Protein AF-A0AAN9APD1-F1 (afdb_monomer_lite)

Secondary structure (DSSP, 8-state):
-----------------PPPB--EETTSS--EEEPPPEE-TTT--EEEEEEE--EEE-TBTTP--EEEPTTS-EEE-SEEETTEEEEEEPSSPPPEEEEEE--GGGTTTS-TT-GGGSPEEEEE-HHHHHHHHHHHHHHHHHHHHHHHHHHHHHHHHHHHHHHHHHHHHHHHHHHHHHHHHHHHHHHHHHHHHH--SSHHHHHHH--S-EEEEEEETTEEEEEEEE-SGGGS-EEESEE-SSSSS-----HHHHHH-EE-TTSSEE----

Foldseek 3Di:
DDDDDDDPPPPPPPPPPPPWFAWAFPVLAWAWDKDFWDQDPPPRATKIKIKITQTPGLTPVGWFKWKQAPVRDIDGFPDDDNRIGIHIAHPPGDFFKIWIATDPVNVVNDDPPRNNNDIHIDTDDRVVVVVSRVVVVVVVVVVVVVVVVVVVVVVVVVVVVVVVVVVVVVVVVVVVVVVVVVVVVVVVVVCVVQAAQFLQS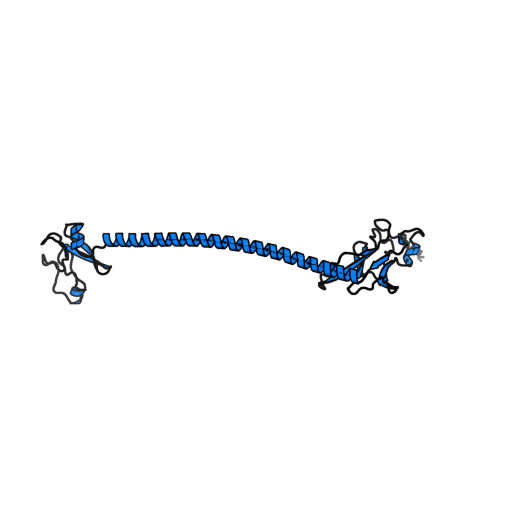VCVVDLDWAWDWHADPNRTDIFTWANDPPNTRDTDQWDDDDDPDDPPDDPVCQQCKDDDRVHGIGRHDD

pLDDT: mean 87.36, std 14.38, range [31.86, 98.38]

Radius of gyration: 56.9 Å; chains: 1; bounding box: 100×72×155 Å

Organism: NCBI:txid31220

Structure (mmCIF, N/CA/C/O backbone):
data_AF-A0AAN9APD1-F1
#
_entry.id   AF-A0AAN9APD1-F1
#
loop_
_atom_site.group_PDB
_atom_site.id
_atom_site.type_symbol
_atom_site.label_atom_id
_atom_site.label_alt_id
_atom_site.label_comp_id
_atom_site.label_asym_id
_atom_site.label_entity_id
_atom_site.label_seq_id
_atom_site.pdbx_PDB_ins_code
_atom_site.Cartn_x
_atom_site.Cartn_y
_atom_site.Cartn_z
_atom_site.occupancy
_atom_site.B_iso_or_equiv
_atom_site.auth_seq_id
_atom_site.auth_comp_id
_atom_site.auth_asym_id
_atom_site.auth_atom_id
_atom_site.pdbx_PDB_model_num
ATOM 1 N N . MET A 1 1 ? -16.193 57.861 -79.925 1.00 38.47 1 MET A N 1
ATOM 2 C CA . MET A 1 1 ? -16.111 56.413 -79.636 1.00 38.47 1 MET A CA 1
ATOM 3 C C . MET A 1 1 ? -14.883 56.173 -78.777 1.00 38.47 1 MET A C 1
ATOM 5 O O . MET A 1 1 ? -13.799 56.590 -79.161 1.00 38.47 1 MET A O 1
ATOM 9 N N . ALA A 1 2 ? -15.080 55.634 -77.576 1.00 36.41 2 ALA A N 1
ATOM 10 C CA . ALA A 1 2 ? -14.039 55.441 -76.574 1.00 36.41 2 ALA A CA 1
ATOM 11 C C . ALA A 1 2 ? -13.043 54.359 -77.023 1.00 36.41 2 ALA A C 1
ATOM 13 O O . ALA A 1 2 ? -13.439 53.226 -77.272 1.00 36.41 2 ALA A O 1
ATOM 14 N N . SER A 1 3 ? -11.759 54.707 -77.112 1.00 31.86 3 SER A N 1
ATOM 15 C CA . SER A 1 3 ? -10.674 53.742 -77.309 1.00 31.86 3 SER A CA 1
ATOM 16 C C . SER A 1 3 ? -10.013 53.492 -75.959 1.00 31.86 3 SER A C 1
ATOM 18 O O . SER A 1 3 ? -9.207 54.298 -75.491 1.00 31.86 3 SER A O 1
ATOM 20 N N . ALA A 1 4 ? -10.393 52.393 -75.310 1.00 33.81 4 ALA A N 1
ATOM 21 C CA . ALA A 1 4 ? -9.804 51.946 -74.057 1.00 33.81 4 ALA A CA 1
ATOM 22 C C . ALA A 1 4 ? -8.324 51.583 -74.265 1.00 33.81 4 ALA A C 1
ATOM 24 O O . ALA A 1 4 ? -7.987 50.756 -75.111 1.00 33.81 4 ALA A O 1
ATOM 25 N N . ARG A 1 5 ? -7.429 52.204 -73.490 1.00 34.28 5 ARG A N 1
ATOM 26 C CA . ARG A 1 5 ? -6.022 51.798 -73.401 1.00 34.28 5 ARG A CA 1
ATOM 27 C 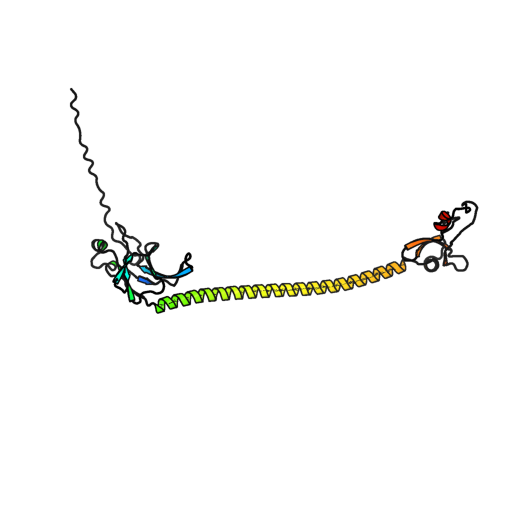C . ARG A 1 5 ? -5.911 50.684 -72.363 1.00 34.28 5 ARG A C 1
ATOM 29 O O . ARG A 1 5 ? -5.994 50.951 -71.169 1.00 34.28 5 ARG A O 1
ATOM 36 N N . PHE A 1 6 ? -5.710 49.449 -72.811 1.00 33.09 6 PHE A N 1
ATOM 37 C CA . PHE A 1 6 ? -5.335 48.343 -71.932 1.00 33.09 6 PHE A CA 1
ATOM 38 C C . PHE A 1 6 ? -3.842 48.445 -71.601 1.00 33.09 6 PHE A C 1
ATOM 40 O O . PHE A 1 6 ? -2.988 48.327 -72.478 1.00 33.09 6 PHE A O 1
ATOM 47 N N . ARG A 1 7 ? -3.524 48.681 -70.326 1.00 34.19 7 ARG A N 1
ATOM 48 C CA . ARG A 1 7 ? -2.177 48.499 -69.775 1.00 34.19 7 ARG A CA 1
ATOM 49 C C . ARG A 1 7 ? -2.101 47.057 -69.278 1.00 34.19 7 ARG A C 1
ATOM 51 O O . ARG A 1 7 ? -2.715 46.728 -68.269 1.00 34.19 7 ARG A O 1
ATOM 58 N N . MET A 1 8 ? -1.377 46.198 -69.990 1.00 33.81 8 MET A N 1
ATOM 59 C CA . MET A 1 8 ? -0.964 44.901 -69.453 1.00 33.81 8 MET A CA 1
ATOM 60 C C . MET A 1 8 ? 0.029 45.186 -68.323 1.00 33.81 8 MET A C 1
ATOM 62 O O . MET A 1 8 ? 1.173 45.564 -68.568 1.00 33.81 8 MET A O 1
ATOM 66 N N . ILE A 1 9 ? -0.431 45.095 -67.078 1.00 39.41 9 ILE A N 1
ATOM 67 C CA . ILE A 1 9 ? 0.458 45.037 -65.922 1.00 39.41 9 ILE A CA 1
ATOM 68 C C . ILE A 1 9 ? 1.030 43.624 -65.947 1.00 39.41 9 ILE A C 1
ATOM 70 O O . ILE A 1 9 ? 0.357 42.668 -65.569 1.00 39.41 9 ILE A O 1
ATOM 74 N N . GLY A 1 10 ? 2.247 43.483 -66.470 1.00 41.22 10 GLY A N 1
ATOM 75 C CA . GLY A 1 10 ? 3.026 42.272 -66.271 1.00 41.22 10 GLY A CA 1
ATOM 76 C C . GLY A 1 10 ? 3.288 42.134 -64.779 1.00 41.22 10 GLY A C 1
ATOM 77 O O . GLY A 1 10 ? 4.118 42.854 -64.228 1.00 41.22 10 GLY A O 1
ATOM 78 N N . VAL A 1 11 ? 2.552 41.247 -64.114 1.00 43.56 11 VAL A N 1
ATOM 79 C CA . VAL A 1 11 ? 2.940 40.763 -62.793 1.00 43.56 11 VAL A CA 1
ATOM 80 C C . VAL A 1 11 ? 4.188 39.925 -63.030 1.00 43.56 11 VAL A C 1
ATOM 82 O O . VAL A 1 11 ? 4.110 38.774 -63.453 1.00 43.56 11 VAL A O 1
ATOM 85 N N . VAL A 1 12 ? 5.356 40.530 -62.830 1.00 44.53 12 VAL A N 1
ATOM 86 C CA . VAL A 1 12 ? 6.587 39.771 -62.638 1.00 44.53 12 VAL A CA 1
ATOM 87 C C . VAL A 1 12 ? 6.372 39.008 -61.338 1.00 44.53 12 VAL A C 1
ATOM 89 O O . VAL A 1 12 ? 6.453 39.589 -60.257 1.00 44.53 12 VAL A O 1
ATOM 92 N N . LEU A 1 13 ? 6.020 37.724 -61.437 1.00 38.41 13 LEU A N 1
ATOM 93 C CA . LEU A 1 13 ? 6.136 36.811 -60.309 1.00 38.41 13 LEU A CA 1
ATOM 94 C C . LEU A 1 13 ? 7.631 36.747 -59.977 1.00 38.41 13 LEU A C 1
ATOM 96 O O . LEU A 1 13 ? 8.393 36.007 -60.596 1.00 38.41 13 LEU A O 1
ATOM 100 N N . PHE A 1 14 ? 8.065 37.571 -59.027 1.00 38.84 14 PHE A N 1
ATOM 101 C CA . PHE A 1 14 ? 9.304 37.334 -58.310 1.00 38.84 14 PHE A CA 1
ATOM 102 C C . PHE A 1 14 ? 9.054 36.073 -57.484 1.00 38.84 14 PHE A C 1
ATOM 104 O O . PHE A 1 14 ? 8.520 36.129 -56.378 1.00 38.84 14 PHE A O 1
ATOM 111 N N . VAL A 1 15 ? 9.374 34.911 -58.049 1.00 45.25 15 VAL A N 1
ATOM 112 C CA . VAL A 1 15 ? 9.630 33.740 -57.220 1.00 45.25 15 VAL A CA 1
ATOM 113 C C . VAL A 1 15 ? 10.865 34.132 -56.419 1.00 45.25 15 VAL A C 1
ATOM 115 O O . VAL A 1 15 ? 11.963 34.192 -56.972 1.00 45.25 15 VAL A O 1
ATOM 118 N N . MET A 1 16 ? 10.687 34.521 -55.154 1.00 43.28 16 MET A N 1
ATOM 119 C CA . MET A 1 16 ? 11.814 34.594 -54.234 1.00 43.28 16 MET A CA 1
ATOM 120 C C . MET A 1 16 ? 12.401 33.186 -54.212 1.00 43.28 16 MET A C 1
ATOM 122 O O . MET A 1 16 ? 11.794 32.275 -53.655 1.00 43.28 16 MET A O 1
ATOM 126 N N . ALA A 1 17 ? 13.529 32.987 -54.892 1.00 51.94 17 ALA A N 1
ATOM 127 C CA . ALA A 1 17 ? 14.335 31.802 -54.687 1.00 51.94 17 ALA A CA 1
ATOM 128 C C . ALA A 1 17 ? 14.700 31.818 -53.202 1.00 51.94 17 ALA A C 1
ATOM 130 O O . ALA A 1 17 ? 15.430 32.704 -52.754 1.00 51.94 17 ALA A O 1
ATOM 131 N N . LEU A 1 18 ? 14.105 30.916 -52.420 1.00 57.28 18 LEU A N 1
ATOM 132 C CA . LEU A 1 18 ? 14.563 30.670 -51.062 1.00 57.28 18 LEU A CA 1
ATOM 133 C C . LEU A 1 18 ? 16.042 30.318 -51.201 1.00 57.28 18 LEU A C 1
ATOM 135 O O . LEU A 1 18 ? 16.382 29.390 -51.930 1.00 57.28 18 LEU A O 1
ATOM 139 N N . SER A 1 19 ? 16.915 31.142 -50.620 1.00 64.94 19 SER A N 1
ATOM 140 C CA . SER A 1 19 ? 18.352 30.905 -50.691 1.00 64.94 19 SER A CA 1
ATOM 141 C C . SER A 1 19 ? 18.617 29.526 -50.108 1.00 64.94 19 SER A C 1
ATOM 143 O O . SER A 1 19 ? 18.257 29.280 -48.955 1.00 64.94 19 SER A O 1
ATOM 145 N N . ASP A 1 20 ? 19.224 28.645 -50.896 1.00 72.31 20 ASP A N 1
ATOM 146 C CA . ASP A 1 20 ? 19.637 27.333 -50.417 1.00 72.31 20 ASP A CA 1
ATOM 147 C C . ASP A 1 20 ? 20.570 27.522 -49.211 1.00 72.31 20 ASP A C 1
ATOM 149 O O . ASP A 1 20 ? 21.487 28.354 -49.240 1.00 72.31 20 ASP A O 1
ATOM 153 N N . ARG A 1 21 ? 20.302 26.790 -48.125 1.00 80.56 21 ARG A N 1
ATOM 154 C CA . ARG A 1 21 ? 21.091 26.843 -46.884 1.00 80.56 21 ARG A CA 1
ATOM 155 C C . ARG A 1 21 ? 21.605 25.447 -46.546 1.00 80.56 21 ARG A C 1
ATOM 157 O O . ARG A 1 21 ? 20.792 24.521 -46.550 1.00 80.56 21 ARG A O 1
ATOM 164 N N . PRO A 1 22 ? 22.910 25.277 -46.267 1.00 81.31 22 PRO A N 1
ATOM 165 C CA . PRO A 1 22 ? 23.457 23.983 -45.888 1.00 81.31 22 PRO A CA 1
ATOM 166 C C . PRO A 1 22 ? 22.985 23.574 -44.485 1.00 81.31 22 PRO A C 1
ATOM 168 O O . PRO A 1 22 ? 22.811 24.448 -43.634 1.00 81.31 22 PRO A O 1
ATOM 171 N N . PRO A 1 23 ? 22.817 22.267 -44.226 1.00 85.88 23 PRO A N 1
ATOM 172 C CA . PRO A 1 23 ? 22.546 21.772 -42.886 1.00 85.88 23 PRO A CA 1
ATOM 173 C C . PRO A 1 23 ? 23.766 21.966 -41.974 1.00 85.88 23 PRO A C 1
ATOM 175 O O . PRO A 1 23 ? 24.912 21.937 -42.434 1.00 85.88 23 PRO A O 1
ATOM 178 N N . ALA A 1 24 ? 23.520 22.128 -40.678 1.00 86.12 24 ALA A N 1
ATOM 179 C CA . ALA A 1 24 ? 24.544 22.295 -39.656 1.00 86.12 24 ALA A CA 1
ATOM 180 C C . ALA A 1 24 ? 24.230 21.443 -38.422 1.00 86.12 24 ALA A C 1
ATOM 182 O O . ALA A 1 24 ? 23.100 21.433 -37.926 1.00 86.12 24 ALA A O 1
ATOM 183 N N . THR A 1 25 ? 25.249 20.756 -37.907 1.00 86.56 25 THR A N 1
ATOM 184 C CA . THR A 1 25 ? 25.193 20.031 -36.634 1.00 86.56 25 THR A CA 1
ATOM 185 C C . THR A 1 25 ? 25.729 20.886 -35.489 1.00 86.56 25 THR A C 1
ATOM 187 O O . THR A 1 25 ? 26.451 21.859 -35.714 1.00 86.56 25 THR A O 1
ATOM 190 N N . GLN A 1 26 ? 25.362 20.542 -34.254 1.00 86.12 26 GLN A N 1
ATOM 191 C CA . GLN A 1 26 ? 25.711 21.301 -33.051 1.00 86.12 26 GLN A CA 1
ATOM 192 C C . GLN A 1 26 ? 27.229 21.453 -32.847 1.00 86.12 26 GLN A C 1
ATOM 194 O O . GLN A 1 26 ? 27.691 22.511 -32.424 1.00 86.12 26 GLN A O 1
ATOM 199 N N . ASP A 1 27 ? 27.998 20.412 -33.160 1.00 82.56 27 ASP A N 1
ATOM 200 C CA . ASP A 1 27 ? 29.455 20.342 -33.013 1.00 82.56 27 ASP A CA 1
ATOM 201 C C . ASP A 1 27 ? 30.208 20.464 -34.353 1.00 82.56 27 ASP A C 1
ATOM 203 O O . ASP A 1 27 ? 31.438 20.403 -34.393 1.00 82.56 27 ASP A O 1
ATOM 207 N N . GLY A 1 28 ? 29.482 20.655 -35.461 1.00 77.56 28 GLY A N 1
ATOM 208 C CA . GLY A 1 28 ? 30.041 20.714 -36.811 1.00 77.56 28 GLY A CA 1
ATOM 209 C C . GLY A 1 28 ? 30.543 19.369 -37.350 1.00 77.56 28 GLY A C 1
ATOM 210 O O . GLY A 1 28 ? 31.162 19.342 -38.419 1.00 77.56 28 GLY A O 1
ATOM 211 N N . ALA A 1 29 ? 30.285 18.266 -36.643 1.00 78.25 29 ALA A N 1
ATOM 212 C CA . ALA A 1 29 ? 30.658 16.916 -37.030 1.00 78.25 29 ALA A CA 1
ATOM 213 C C . ALA A 1 29 ? 29.429 16.005 -37.161 1.00 78.25 29 ALA A C 1
ATOM 215 O O . ALA A 1 29 ? 28.313 16.336 -36.759 1.00 78.25 29 ALA A O 1
ATOM 216 N N . PHE A 1 30 ? 29.627 14.861 -37.811 1.00 80.62 30 PHE A N 1
ATOM 217 C CA . PHE A 1 30 ? 28.589 13.863 -38.026 1.00 80.62 30 PHE A CA 1
ATOM 218 C C . PHE A 1 30 ? 28.959 12.600 -37.258 1.00 80.62 30 PHE A C 1
ATOM 220 O O . PHE A 1 30 ? 30.024 12.022 -37.485 1.00 80.62 30 PHE A O 1
ATOM 227 N N . HIS A 1 31 ? 28.090 12.184 -36.340 1.00 85.81 31 HIS A N 1
ATOM 228 C CA . HIS A 1 31 ? 28.352 11.082 -35.422 1.00 85.81 31 HIS A CA 1
ATOM 229 C C . HIS A 1 31 ? 27.197 10.088 -35.423 1.00 85.81 31 HIS A C 1
ATOM 231 O O . HIS A 1 31 ? 26.036 10.483 -35.497 1.00 85.81 31 HIS A O 1
ATOM 237 N N . VAL A 1 32 ? 27.536 8.800 -35.326 1.00 90.38 32 VAL A N 1
ATOM 238 C CA . VAL A 1 32 ? 26.581 7.735 -35.012 1.00 90.38 32 VAL A CA 1
ATOM 239 C C . VAL A 1 32 ? 26.868 7.272 -33.597 1.00 90.38 32 VAL A C 1
ATOM 241 O O . VAL A 1 32 ? 27.995 6.868 -33.308 1.00 90.38 32 VAL A O 1
ATOM 244 N N . ILE A 1 33 ? 25.856 7.317 -32.741 1.00 90.94 33 ILE A N 1
ATOM 245 C CA . ILE A 1 33 ? 25.923 6.801 -31.374 1.00 90.94 33 ILE A CA 1
ATOM 246 C C . ILE A 1 33 ? 24.821 5.765 -31.167 1.00 90.94 33 ILE A C 1
ATOM 248 O O . ILE A 1 33 ? 23.753 5.853 -31.773 1.00 90.94 33 ILE A O 1
ATOM 252 N N . LEU A 1 34 ? 25.106 4.768 -30.338 1.00 90.38 34 LEU A N 1
ATOM 253 C CA . LEU A 1 34 ? 24.142 3.767 -29.896 1.00 90.38 34 LEU A CA 1
ATOM 254 C C . LEU A 1 34 ? 23.595 4.205 -28.538 1.00 90.38 34 LEU A C 1
ATOM 256 O O . LEU A 1 34 ? 24.380 4.575 -27.666 1.00 90.38 34 LEU A O 1
ATOM 260 N N . SER A 1 35 ? 22.275 4.200 -28.388 1.00 88.88 35 SER A N 1
ATOM 261 C CA . SER A 1 35 ? 21.608 4.444 -27.111 1.00 88.88 35 SER A CA 1
ATOM 262 C C . SER A 1 35 ? 21.751 3.247 -26.174 1.00 88.88 35 SER A C 1
ATOM 264 O O . SER A 1 35 ? 22.078 2.142 -26.607 1.00 88.88 35 SER A O 1
ATOM 266 N N . ASP A 1 36 ? 21.387 3.443 -24.911 1.00 88.75 36 ASP A N 1
ATOM 267 C CA . ASP A 1 36 ? 21.057 2.327 -24.028 1.00 88.75 36 ASP A CA 1
ATOM 268 C C . ASP A 1 36 ? 19.778 1.615 -24.503 1.00 88.75 36 ASP A C 1
ATOM 270 O O . ASP A 1 36 ? 19.040 2.113 -25.365 1.00 88.75 36 ASP A O 1
ATOM 274 N N . ALA A 1 37 ? 19.522 0.424 -23.960 1.00 90.44 37 ALA A N 1
ATOM 275 C CA . ALA A 1 37 ? 18.289 -0.309 -24.218 1.00 90.44 37 ALA A CA 1
ATOM 276 C C . ALA A 1 37 ? 17.092 0.468 -23.666 1.00 90.44 37 ALA A C 1
ATOM 278 O O . ALA A 1 37 ? 17.058 0.824 -22.491 1.00 90.44 37 ALA A O 1
ATOM 279 N N . ILE A 1 38 ? 16.105 0.711 -24.522 1.00 90.69 38 ILE A N 1
ATOM 280 C CA . ILE A 1 38 ? 14.880 1.430 -24.181 1.00 90.69 38 ILE A CA 1
ATOM 281 C C . ILE A 1 38 ? 13.710 0.475 -24.379 1.00 90.69 38 ILE A C 1
ATOM 283 O O . ILE A 1 38 ? 13.639 -0.238 -25.384 1.00 90.69 38 ILE A O 1
ATOM 287 N N . LYS A 1 39 ? 12.797 0.455 -23.412 1.00 89.81 39 LYS A N 1
ATOM 288 C CA . LYS A 1 39 ? 11.565 -0.320 -23.487 1.00 89.81 39 LYS A CA 1
ATOM 289 C C . LYS A 1 39 ? 10.500 0.506 -24.191 1.00 89.81 39 LYS A C 1
ATOM 291 O O . LYS A 1 39 ? 10.267 1.654 -23.828 1.00 89.81 39 LYS A O 1
ATOM 296 N N . ASP A 1 40 ? 9.897 -0.062 -25.221 1.00 85.56 40 ASP A N 1
ATOM 297 C CA . ASP A 1 40 ? 8.812 0.585 -25.943 1.00 85.56 40 ASP A CA 1
ATOM 298 C C . ASP A 1 40 ? 7.515 0.504 -25.122 1.00 85.56 40 ASP A C 1
ATOM 300 O O . ASP A 1 40 ? 7.073 -0.583 -24.752 1.00 85.56 40 ASP A O 1
ATOM 304 N N . ASP A 1 41 ? 6.895 1.653 -24.844 1.00 84.75 41 ASP A N 1
ATOM 305 C CA . ASP A 1 41 ? 5.711 1.755 -23.975 1.00 84.75 41 ASP A CA 1
ATOM 306 C C . ASP A 1 41 ? 4.466 1.039 -24.534 1.00 84.75 41 ASP A C 1
ATOM 308 O O . ASP A 1 41 ? 3.513 0.781 -23.798 1.00 84.75 41 ASP A O 1
ATOM 312 N N . VAL A 1 42 ? 4.429 0.753 -25.842 1.00 86.81 42 VAL A N 1
ATOM 313 C CA . VAL A 1 42 ? 3.265 0.155 -26.514 1.00 86.81 42 VAL A CA 1
ATOM 314 C C . VAL A 1 42 ? 3.415 -1.357 -26.635 1.00 86.81 42 VAL A C 1
ATOM 316 O O . VAL A 1 42 ? 2.453 -2.098 -26.438 1.00 86.81 42 VAL A O 1
ATOM 319 N N . THR A 1 43 ? 4.603 -1.813 -27.014 1.00 85.75 43 THR A N 1
ATOM 320 C CA . THR A 1 43 ? 4.902 -3.226 -27.276 1.00 85.75 43 THR A CA 1
ATOM 321 C C . THR A 1 43 ? 5.515 -3.939 -26.074 1.00 85.75 43 THR A C 1
ATOM 323 O O . THR A 1 43 ? 5.528 -5.165 -26.057 1.00 85.75 43 THR A O 1
ATOM 326 N N . GLU A 1 44 ? 5.990 -3.190 -25.073 1.00 86.44 44 GLU A N 1
ATOM 327 C CA . GLU A 1 44 ? 6.783 -3.664 -23.928 1.00 86.44 44 GLU A CA 1
ATOM 328 C C . GLU A 1 44 ? 8.101 -4.360 -24.315 1.00 86.44 44 GLU A C 1
ATOM 330 O O . GLU A 1 44 ? 8.764 -4.974 -23.471 1.00 86.44 44 GLU A O 1
ATOM 335 N N . ASP A 1 45 ? 8.511 -4.234 -25.578 1.00 87.50 45 ASP A N 1
ATOM 336 C CA . ASP A 1 45 ? 9.730 -4.830 -26.101 1.00 87.50 45 ASP A CA 1
ATOM 337 C C . ASP A 1 45 ? 10.926 -3.884 -25.936 1.00 87.50 45 ASP A C 1
ATOM 339 O O . ASP A 1 45 ? 10.838 -2.666 -26.105 1.00 87.50 45 ASP A O 1
ATOM 343 N N . TRP A 1 46 ? 12.086 -4.466 -25.638 1.00 89.50 46 TRP A N 1
ATOM 344 C CA . TRP A 1 46 ? 13.348 -3.734 -25.575 1.00 89.50 46 TRP A CA 1
ATOM 345 C C . TRP A 1 46 ? 13.907 -3.487 -26.976 1.00 89.50 46 TRP A C 1
ATOM 347 O O . TRP A 1 46 ? 13.995 -4.399 -27.803 1.00 89.50 46 TRP A O 1
ATOM 357 N N . THR A 1 47 ? 14.335 -2.254 -27.227 1.00 91.38 47 THR A N 1
ATOM 358 C CA . THR A 1 47 ? 14.943 -1.827 -28.489 1.00 91.38 47 THR A CA 1
ATOM 359 C C . THR A 1 47 ? 16.205 -1.012 -28.231 1.00 91.38 47 THR A C 1
ATOM 361 O O . THR A 1 47 ? 16.326 -0.334 -27.212 1.00 91.38 47 THR A O 1
ATOM 364 N N . LEU A 1 48 ? 17.171 -1.087 -29.150 1.00 92.06 48 LEU A N 1
ATOM 365 C CA . LEU A 1 48 ? 18.279 -0.133 -29.198 1.00 92.06 48 LEU A CA 1
ATOM 366 C C . LEU A 1 48 ? 18.020 0.883 -30.292 1.00 92.06 48 LEU A C 1
ATOM 368 O O . LEU A 1 48 ? 17.376 0.582 -31.300 1.00 92.06 48 LEU A O 1
ATOM 372 N N . GLN A 1 49 ? 18.572 2.073 -30.121 1.00 92.81 49 GLN A N 1
ATOM 373 C CA . GLN A 1 49 ? 18.415 3.154 -31.071 1.00 92.81 49 GLN A CA 1
ATOM 374 C C . GLN A 1 49 ? 19.785 3.636 -31.525 1.00 92.81 49 GLN A C 1
ATOM 376 O O . GLN A 1 49 ? 20.680 3.910 -30.728 1.00 92.81 49 GLN A O 1
ATOM 381 N N . LEU A 1 50 ? 19.966 3.713 -32.840 1.00 93.81 50 LEU A N 1
ATOM 382 C CA . LEU A 1 50 ? 21.095 4.424 -33.417 1.00 93.81 50 LEU A CA 1
ATOM 383 C C . LEU A 1 50 ? 20.674 5.860 -33.672 1.00 93.81 50 LEU A C 1
ATOM 385 O O . LEU A 1 50 ? 19.719 6.104 -34.407 1.00 93.81 50 LEU A O 1
ATOM 389 N N . HIS A 1 51 ? 21.422 6.796 -33.111 1.00 92.94 51 HIS A N 1
ATOM 390 C CA . HIS A 1 51 ? 21.217 8.220 -33.304 1.00 92.94 51 HIS A CA 1
ATOM 391 C C . HIS A 1 51 ? 22.268 8.743 -34.266 1.00 92.94 51 HIS A C 1
ATOM 393 O O . HIS A 1 51 ? 23.456 8.436 -34.137 1.00 92.94 51 HIS A O 1
ATOM 399 N N . CYS A 1 52 ? 21.821 9.525 -35.238 1.00 90.50 52 CYS A N 1
ATOM 400 C CA . CYS A 1 52 ? 22.679 10.124 -36.235 1.00 90.50 52 CYS A CA 1
ATOM 401 C C . CYS A 1 52 ? 22.638 11.647 -36.141 1.00 90.50 52 CYS A C 1
ATOM 403 O O . CYS A 1 52 ? 21.638 12.284 -36.486 1.00 90.50 52 CYS A O 1
ATOM 405 N N . GLY A 1 53 ? 23.771 12.204 -35.712 1.00 83.12 53 GLY A N 1
ATOM 406 C CA . GLY A 1 53 ? 24.005 13.634 -35.579 1.00 83.12 53 GLY A CA 1
ATOM 407 C C . GLY A 1 53 ? 23.105 14.329 -34.556 1.00 83.12 53 GLY A C 1
ATOM 408 O O . GLY A 1 53 ? 22.270 13.726 -33.883 1.00 83.12 53 GLY A O 1
ATOM 409 N N . GLN A 1 54 ? 23.289 15.640 -34.471 1.00 89.19 54 GLN A N 1
ATOM 410 C CA . GLN A 1 54 ? 22.390 16.553 -33.778 1.00 89.19 54 GLN A CA 1
ATOM 411 C C . GLN A 1 54 ? 22.344 17.842 -34.589 1.00 89.19 54 GLN A C 1
ATOM 413 O O . GLN A 1 54 ? 23.245 18.680 -34.507 1.00 89.19 54 GLN A O 1
ATOM 418 N N . PHE A 1 55 ? 21.345 17.957 -35.456 1.00 88.88 55 PHE A N 1
ATOM 419 C CA . PHE A 1 55 ? 21.199 19.073 -36.375 1.00 88.88 55 PHE A CA 1
ATOM 420 C C . PHE A 1 55 ? 20.533 20.256 -35.677 1.00 88.88 55 PHE A C 1
ATOM 422 O O . PHE A 1 55 ? 19.430 20.154 -35.156 1.00 88.88 55 PHE A O 1
ATOM 429 N N . VAL A 1 56 ? 21.212 21.400 -35.697 1.00 89.50 56 VAL A N 1
ATOM 430 C CA . VAL A 1 56 ? 20.656 22.679 -35.227 1.00 89.50 56 VAL A CA 1
ATOM 431 C C . VAL A 1 56 ? 19.994 23.457 -36.366 1.00 89.50 56 VAL A C 1
ATOM 433 O O . VAL A 1 56 ? 19.147 24.312 -36.122 1.00 89.50 56 VAL A O 1
ATOM 436 N N . ASP A 1 57 ? 20.365 23.150 -37.612 1.00 86.81 57 ASP A N 1
ATOM 437 C CA . ASP A 1 57 ? 19.715 23.641 -38.826 1.00 86.81 57 ASP A CA 1
ATOM 438 C C . ASP A 1 57 ? 19.688 22.504 -39.859 1.00 86.81 57 ASP A C 1
ATOM 440 O O . ASP A 1 57 ? 20.733 21.973 -40.238 1.00 86.81 57 ASP A O 1
ATOM 444 N N . LEU A 1 58 ? 18.496 22.117 -40.319 1.00 86.75 58 LEU A N 1
ATOM 445 C CA . LEU A 1 58 ? 18.319 21.099 -41.365 1.00 86.75 58 LEU A CA 1
ATOM 446 C C . LEU A 1 58 ? 18.544 21.663 -42.776 1.00 86.75 58 LEU A C 1
ATOM 448 O O . LEU A 1 58 ? 18.464 20.928 -43.759 1.00 86.75 58 LEU A O 1
ATOM 452 N N . GLY A 1 59 ? 18.829 22.958 -42.897 1.00 85.06 59 GLY A N 1
ATOM 453 C CA . GLY A 1 59 ? 19.014 23.625 -44.173 1.00 85.06 59 GLY A CA 1
ATOM 454 C C . GLY A 1 59 ? 17.700 23.883 -44.912 1.00 85.06 59 GLY A C 1
ATOM 455 O O . GLY A 1 59 ? 16.593 23.727 -44.388 1.00 85.06 59 GLY A O 1
ATOM 456 N N . HIS A 1 60 ? 17.819 24.347 -46.156 1.00 83.56 60 HIS A N 1
ATOM 457 C CA . HIS A 1 60 ? 16.671 24.553 -47.036 1.00 83.56 60 HIS A CA 1
ATOM 458 C C . HIS A 1 60 ? 16.990 24.102 -48.471 1.00 83.56 60 HIS A C 1
ATOM 460 O O . HIS A 1 60 ? 17.951 24.631 -49.035 1.00 83.56 60 HIS A O 1
ATOM 466 N N . PRO A 1 61 ? 16.199 23.183 -49.070 1.00 81.12 61 PRO A N 1
ATOM 467 C CA . PRO A 1 61 ? 15.109 22.415 -48.443 1.00 81.12 61 PRO A CA 1
ATOM 468 C C . PRO A 1 61 ? 15.622 21.512 -47.300 1.00 81.12 61 PRO A C 1
ATOM 470 O O . PRO A 1 61 ? 16.804 21.165 -47.315 1.00 81.12 61 PRO A O 1
ATOM 473 N N . PRO A 1 62 ? 14.773 21.165 -46.312 1.00 84.81 62 PRO A N 1
ATOM 474 C CA . PRO A 1 62 ? 15.193 20.350 -45.174 1.00 84.81 62 PRO A CA 1
ATOM 475 C C . PRO A 1 62 ? 15.697 18.985 -45.644 1.00 84.81 62 PRO A C 1
ATOM 477 O O . PRO A 1 62 ? 15.179 18.416 -46.609 1.00 84.81 62 PRO A O 1
ATOM 480 N N . ILE A 1 63 ? 16.736 18.497 -44.975 1.00 86.56 63 ILE A N 1
ATOM 481 C CA . ILE A 1 63 ? 17.364 17.215 -45.281 1.00 86.56 63 ILE A CA 1
ATOM 482 C C . ILE A 1 63 ? 16.727 16.070 -44.494 1.00 86.56 63 ILE A C 1
ATOM 484 O O . ILE A 1 63 ? 16.288 16.259 -43.365 1.00 86.56 63 ILE A O 1
ATOM 488 N N . ASP A 1 64 ? 16.774 14.877 -45.080 1.00 86.81 64 ASP A N 1
ATOM 489 C CA . ASP A 1 64 ? 16.547 13.609 -44.384 1.00 86.81 64 ASP A CA 1
ATOM 490 C C . ASP A 1 64 ? 17.881 12.873 -44.192 1.00 86.81 64 ASP A C 1
ATOM 492 O O . ASP A 1 64 ? 18.898 13.253 -44.776 1.00 86.81 64 ASP A O 1
ATOM 496 N N . VAL A 1 65 ? 17.881 11.788 -43.415 1.00 89.31 65 VAL A N 1
ATOM 497 C CA . VAL A 1 65 ? 19.037 10.898 -43.229 1.00 89.31 65 VAL A CA 1
ATOM 498 C C . VAL A 1 65 ? 18.663 9.460 -43.575 1.00 89.31 65 VAL A C 1
ATOM 500 O O . VAL A 1 65 ? 17.656 8.932 -43.094 1.00 89.31 65 VAL A O 1
ATOM 503 N N . PHE A 1 66 ? 19.524 8.804 -44.360 1.00 90.69 66 PHE A N 1
ATOM 504 C CA . PHE A 1 66 ? 19.387 7.394 -44.719 1.00 90.69 66 PHE A CA 1
ATOM 505 C C . PHE A 1 66 ? 20.421 6.531 -44.008 1.00 90.69 66 PHE A C 1
ATOM 507 O O . PHE A 1 66 ? 21.602 6.867 -43.930 1.00 90.69 66 PHE A O 1
ATOM 514 N N . TRP A 1 67 ? 19.992 5.358 -43.572 1.00 93.06 67 TRP A N 1
ATOM 515 C CA . TRP A 1 67 ? 20.824 4.372 -42.908 1.00 93.06 67 TRP A CA 1
ATOM 516 C C . TRP A 1 67 ? 21.189 3.246 -43.857 1.00 93.06 67 TRP A C 1
ATOM 518 O O . TRP A 1 67 ? 20.326 2.619 -44.467 1.00 93.06 67 TRP A O 1
ATOM 528 N N . LYS A 1 68 ? 22.474 2.937 -43.952 1.00 92.94 68 LYS A N 1
ATOM 529 C CA . LYS A 1 68 ? 22.983 1.770 -44.658 1.00 92.94 68 LYS A CA 1
ATOM 530 C C . LYS A 1 68 ? 23.264 0.660 -43.652 1.00 92.94 68 LYS A C 1
ATOM 532 O O . LYS A 1 68 ? 24.090 0.831 -42.757 1.00 92.94 68 LYS A O 1
ATOM 537 N N . THR A 1 69 ? 22.577 -0.468 -43.814 1.00 93.31 69 THR A N 1
ATOM 538 C CA . THR A 1 69 ? 22.768 -1.672 -42.993 1.00 93.31 69 THR A CA 1
ATOM 539 C C . THR A 1 69 ? 24.057 -2.414 -43.374 1.00 93.31 69 THR A C 1
ATOM 541 O O . THR A 1 69 ? 24.581 -2.197 -44.474 1.00 93.31 69 THR A O 1
ATOM 544 N N . PRO A 1 70 ? 24.533 -3.364 -42.544 1.00 94.12 70 PRO A N 1
ATOM 545 C CA . PRO A 1 70 ? 25.679 -4.217 -42.870 1.00 94.12 70 PRO A CA 1
ATOM 546 C C . PRO A 1 70 ? 25.513 -5.001 -44.177 1.00 94.12 70 PRO A C 1
ATOM 548 O O . PRO A 1 70 ? 26.472 -5.178 -44.924 1.00 94.12 70 PRO A O 1
ATOM 551 N N . SER A 1 71 ? 24.283 -5.404 -44.518 1.00 93.12 71 SER A N 1
ATOM 552 C CA . SER A 1 71 ? 23.968 -6.032 -45.809 1.00 93.12 71 SER A CA 1
ATOM 553 C C . SER A 1 71 ? 24.026 -5.072 -47.010 1.00 93.12 71 SER A C 1
ATOM 555 O O . SER A 1 71 ? 23.760 -5.484 -48.137 1.00 93.12 71 SER A O 1
ATOM 557 N N . GLY A 1 72 ? 24.287 -3.782 -46.786 1.00 90.75 72 GLY A N 1
ATOM 558 C CA . GLY A 1 72 ? 24.298 -2.733 -47.803 1.00 90.75 72 GLY A CA 1
ATOM 559 C C . GLY A 1 72 ? 22.920 -2.186 -48.181 1.00 90.75 72 GLY A C 1
ATOM 560 O O . GLY A 1 72 ? 22.829 -1.413 -49.135 1.00 90.75 72 GLY A O 1
ATOM 561 N N . ARG A 1 73 ? 21.853 -2.557 -47.459 1.00 92.06 73 ARG A N 1
ATOM 562 C CA . ARG A 1 73 ? 20.490 -2.075 -47.725 1.00 92.06 73 ARG A CA 1
ATOM 563 C C . ARG A 1 73 ? 20.321 -0.671 -47.151 1.00 92.06 73 ARG A C 1
ATOM 565 O O . ARG A 1 73 ? 20.739 -0.418 -46.026 1.00 92.06 73 ARG A O 1
ATOM 572 N N . LEU A 1 74 ? 19.684 0.218 -47.909 1.00 91.88 74 LEU A N 1
ATOM 573 C CA . LEU A 1 74 ? 19.291 1.537 -47.416 1.00 91.88 74 LEU A CA 1
ATOM 574 C C . LEU A 1 74 ? 17.940 1.452 -46.693 1.00 91.88 74 LEU A C 1
ATOM 576 O O . LEU A 1 74 ? 17.036 0.737 -47.140 1.00 91.88 74 LEU A O 1
ATOM 580 N N . ARG A 1 75 ? 17.825 2.154 -45.569 1.00 93.19 75 ARG A N 1
ATOM 581 C CA . ARG A 1 75 ? 16.618 2.307 -44.757 1.00 93.19 75 ARG A CA 1
ATOM 582 C C . ARG A 1 75 ? 16.432 3.772 -44.387 1.00 93.19 75 ARG A C 1
ATOM 584 O O . ARG A 1 75 ? 17.410 4.461 -44.108 1.00 93.19 75 ARG A O 1
ATOM 591 N N . ASP A 1 76 ? 15.185 4.206 -44.341 1.00 92.94 76 ASP A N 1
ATOM 592 C CA . ASP A 1 76 ? 14.833 5.512 -43.795 1.00 92.94 76 ASP A CA 1
ATOM 593 C C . ASP A 1 76 ? 14.987 5.504 -42.272 1.00 92.94 76 ASP A C 1
ATOM 595 O O . ASP A 1 76 ? 14.969 4.443 -41.631 1.00 92.94 76 ASP A O 1
ATOM 599 N N . SER A 1 77 ? 15.155 6.692 -41.699 1.00 92.69 77 SER A N 1
ATOM 600 C CA . SER A 1 77 ? 15.107 6.857 -40.248 1.00 92.69 77 SER A CA 1
ATOM 601 C C . SER A 1 77 ? 13.720 6.458 -39.732 1.00 92.69 77 SER A C 1
ATOM 603 O O . SER A 1 77 ? 12.711 6.682 -40.396 1.00 92.69 77 SER A O 1
ATOM 605 N N . SER A 1 78 ? 13.674 5.806 -38.571 1.00 91.94 78 SER A N 1
ATOM 606 C CA . SER A 1 78 ? 12.418 5.377 -37.939 1.00 91.94 78 SER A CA 1
ATOM 607 C C . SER A 1 78 ? 11.594 6.583 -37.497 1.00 91.94 78 SER A C 1
ATOM 609 O O . SER A 1 78 ? 10.381 6.598 -37.679 1.00 91.94 78 SER A O 1
ATOM 611 N N . TYR A 1 79 ? 12.273 7.599 -36.970 1.00 91.75 79 TYR A N 1
ATOM 612 C CA . TYR A 1 79 ? 11.728 8.916 -36.673 1.00 91.75 79 TYR A CA 1
ATOM 613 C C . TYR A 1 79 ? 12.873 9.935 -36.563 1.00 91.75 79 TYR A C 1
ATOM 615 O O . TYR A 1 79 ? 14.056 9.583 -36.620 1.00 91.75 79 TYR A O 1
ATOM 623 N N . GLU A 1 80 ? 12.507 11.203 -36.426 1.00 91.56 80 GLU A N 1
ATOM 624 C CA . GLU A 1 80 ? 13.402 12.310 -36.099 1.00 91.56 80 GLU A CA 1
ATOM 625 C C . GLU A 1 80 ? 12.972 12.878 -34.744 1.00 91.56 80 GLU A C 1
ATOM 627 O O . GLU A 1 80 ? 11.778 13.071 -34.510 1.00 91.56 80 GLU A O 1
ATOM 632 N N . ASP A 1 81 ? 13.934 13.094 -33.851 1.00 90.06 81 ASP A N 1
ATOM 633 C CA . ASP A 1 81 ? 13.720 13.672 -32.529 1.00 90.06 81 ASP A CA 1
ATOM 634 C C . ASP A 1 81 ? 14.666 14.857 -32.325 1.00 90.06 81 ASP A C 1
ATOM 636 O O . ASP A 1 81 ? 15.882 14.692 -32.233 1.00 90.06 81 ASP A O 1
ATOM 640 N N . ASN A 1 82 ? 14.097 16.063 -32.298 1.00 90.25 82 ASN A N 1
ATOM 641 C CA . ASN A 1 82 ? 14.795 17.321 -32.030 1.00 90.25 82 ASN A CA 1
ATOM 642 C C . ASN A 1 82 ? 16.092 17.515 -32.850 1.00 90.25 82 ASN A C 1
ATOM 644 O O . ASN A 1 82 ? 17.141 17.876 -32.311 1.00 90.25 82 ASN A O 1
ATOM 648 N N . GLY A 1 83 ? 16.028 17.254 -34.159 1.00 87.25 83 GLY A N 1
ATOM 649 C CA . GLY A 1 83 ? 17.174 17.357 -35.061 1.00 87.25 83 GLY A CA 1
ATOM 650 C C . GLY A 1 83 ? 18.128 16.160 -35.023 1.00 87.25 83 GLY A C 1
ATOM 651 O O . GLY A 1 83 ? 19.160 16.196 -35.688 1.00 87.25 83 GLY A O 1
ATOM 652 N N . THR A 1 84 ? 17.820 15.091 -34.292 1.00 91.50 84 THR A N 1
ATOM 653 C CA . THR A 1 84 ? 18.557 13.824 -34.326 1.00 91.50 84 THR A CA 1
ATOM 654 C C . THR A 1 84 ? 17.738 12.772 -35.059 1.00 91.50 84 THR A C 1
ATOM 656 O O . THR A 1 84 ? 16.591 12.490 -34.722 1.00 91.50 84 THR A O 1
ATOM 659 N N . PHE A 1 85 ? 18.338 12.149 -36.069 1.00 92.56 85 PHE A N 1
ATOM 660 C CA . PHE A 1 85 ? 17.676 11.099 -36.838 1.00 92.56 85 PHE A CA 1
ATOM 661 C C . PHE A 1 85 ? 17.924 9.744 -36.190 1.00 92.56 85 PHE A C 1
ATOM 663 O O . PHE A 1 85 ? 19.075 9.398 -35.918 1.00 92.56 85 PHE A O 1
ATOM 670 N N . VAL A 1 86 ? 16.861 8.972 -35.961 1.00 93.75 86 VAL A N 1
ATOM 671 C CA . VAL A 1 86 ? 16.925 7.746 -35.160 1.00 93.75 86 VAL A CA 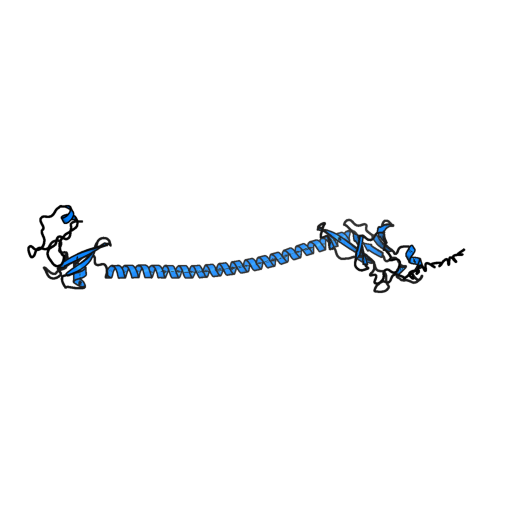1
ATOM 672 C C . VAL A 1 86 ? 16.559 6.518 -35.984 1.00 93.75 86 VAL A C 1
ATOM 674 O O . VAL A 1 86 ? 15.587 6.524 -36.739 1.00 93.75 86 VAL A O 1
ATOM 677 N N . LEU A 1 87 ? 17.323 5.436 -35.832 1.00 93.56 87 LEU A N 1
ATOM 678 C CA . LEU A 1 87 ? 16.989 4.111 -36.352 1.00 93.56 87 LEU A CA 1
ATOM 679 C C . LEU A 1 87 ? 16.806 3.121 -35.201 1.00 93.56 87 LEU A C 1
ATOM 681 O O . LEU A 1 87 ? 17.770 2.778 -34.519 1.00 93.56 87 LEU A O 1
ATOM 685 N N . SER A 1 88 ? 15.588 2.600 -35.052 1.00 91.88 88 SER A N 1
ATOM 686 C CA . SER A 1 88 ? 15.281 1.557 -34.073 1.00 91.88 88 SER A CA 1
ATOM 687 C C . SER A 1 88 ? 15.750 0.188 -34.572 1.00 91.88 88 SER A C 1
ATOM 689 O O . SER A 1 88 ? 15.441 -0.243 -35.693 1.00 91.88 88 SER A O 1
ATOM 691 N N . LEU A 1 89 ? 16.502 -0.505 -33.723 1.00 89.81 89 LEU A N 1
ATOM 692 C CA . LEU A 1 89 ? 17.066 -1.822 -33.964 1.00 89.81 89 LEU A CA 1
ATOM 693 C C . LEU A 1 89 ? 16.378 -2.865 -33.059 1.00 89.81 89 LEU A C 1
ATOM 695 O O . LEU A 1 89 ? 16.607 -2.863 -31.847 1.00 89.81 89 LEU A O 1
ATOM 699 N N . PRO A 1 90 ? 15.541 -3.759 -33.620 1.00 84.19 90 PRO A N 1
ATOM 700 C CA . PRO A 1 90 ? 14.946 -4.870 -32.876 1.00 84.19 90 PRO A CA 1
ATOM 701 C C . PRO A 1 90 ? 15.930 -6.043 -32.759 1.00 84.19 90 PRO A C 1
ATOM 703 O O . PRO A 1 90 ? 16.784 -6.211 -33.625 1.00 84.19 90 PRO A O 1
ATOM 706 N N . SER A 1 91 ? 15.780 -6.906 -31.750 1.00 81.94 91 SER A N 1
ATOM 707 C CA . SER A 1 91 ? 16.542 -8.166 -31.675 1.00 81.94 91 SER A CA 1
ATOM 708 C C . SER A 1 91 ? 15.813 -9.303 -32.407 1.00 81.94 91 SER A C 1
ATOM 710 O O . SER A 1 91 ? 14.618 -9.500 -32.172 1.00 81.94 91 SER A O 1
ATOM 712 N N . PRO A 1 92 ? 16.497 -10.078 -33.275 1.00 87.31 92 PRO A N 1
ATOM 713 C CA . PRO A 1 92 ? 17.932 -10.020 -33.588 1.00 87.31 92 PRO A CA 1
ATOM 714 C C . PRO A 1 92 ? 18.308 -8.927 -34.608 1.00 87.31 92 PRO A C 1
ATOM 716 O O . PRO A 1 92 ? 17.561 -8.656 -35.553 1.00 87.31 92 PRO A O 1
ATOM 719 N N . VAL A 1 93 ? 19.515 -8.369 -34.469 1.00 90.81 93 VAL A N 1
ATOM 720 C CA . VAL A 1 93 ? 20.089 -7.369 -35.389 1.00 90.81 93 VAL A CA 1
ATOM 721 C C . VAL A 1 93 ? 21.126 -7.991 -36.327 1.00 90.81 93 VAL A C 1
ATOM 723 O O . VAL A 1 93 ? 21.708 -9.038 -36.053 1.00 90.81 93 VAL A O 1
ATOM 726 N N . GLN A 1 94 ? 21.405 -7.341 -37.462 1.00 92.38 94 GLN A N 1
ATOM 727 C CA . GLN A 1 94 ? 22.551 -7.742 -38.288 1.00 92.38 94 GLN A CA 1
ATOM 728 C C . GLN A 1 94 ? 23.839 -7.227 -37.649 1.00 92.38 94 GLN A C 1
ATOM 730 O O . GLN A 1 94 ? 23.971 -6.015 -37.486 1.00 92.38 94 GLN A O 1
ATOM 735 N N . THR A 1 95 ? 24.791 -8.114 -37.363 1.00 93.00 95 THR A N 1
ATOM 736 C CA . THR A 1 95 ? 26.136 -7.716 -36.932 1.00 93.00 95 THR A CA 1
ATOM 737 C C . THR A 1 95 ? 26.889 -7.019 -38.069 1.00 93.00 95 THR A C 1
ATOM 739 O O . THR A 1 95 ? 26.948 -7.532 -39.191 1.00 93.00 95 THR A O 1
ATOM 742 N N . GLY A 1 96 ? 27.494 -5.866 -37.785 1.00 94.06 96 GLY A N 1
ATOM 743 C CA . GLY A 1 96 ? 28.374 -5.149 -38.707 1.00 94.06 96 GLY A CA 1
ATOM 744 C C . GLY A 1 96 ? 28.260 -3.629 -38.618 1.00 94.06 96 GLY A C 1
ATOM 745 O O . GLY A 1 96 ? 27.666 -3.082 -37.693 1.00 94.06 96 GLY A O 1
ATOM 746 N N . ASN A 1 97 ? 28.828 -2.938 -39.610 1.00 94.88 97 ASN A N 1
ATOM 747 C CA . ASN A 1 97 ? 28.826 -1.476 -39.654 1.00 94.88 97 ASN A CA 1
ATOM 748 C C . ASN A 1 97 ? 27.497 -0.932 -40.178 1.00 94.88 97 ASN A C 1
ATOM 750 O O . ASN A 1 97 ? 27.168 -1.095 -41.356 1.00 94.88 97 ASN A O 1
ATOM 754 N N . TYR A 1 98 ? 26.787 -0.219 -39.314 1.00 93.62 98 TYR A N 1
ATOM 755 C CA . TYR A 1 98 ? 25.715 0.679 -39.712 1.00 93.62 98 TYR A CA 1
ATOM 756 C C . TYR A 1 98 ? 26.320 2.043 -39.983 1.00 93.62 98 TYR A C 1
ATOM 758 O O . TYR A 1 98 ? 27.193 2.503 -39.252 1.00 93.62 98 TYR A O 1
ATOM 766 N N . SER A 1 99 ? 25.875 2.692 -41.049 1.00 92.56 99 SER A N 1
ATOM 767 C CA . SER A 1 99 ? 26.308 4.052 -41.356 1.00 92.56 99 SER A CA 1
ATOM 768 C C . SER A 1 99 ? 25.119 4.904 -41.730 1.00 92.56 99 SER A C 1
ATOM 770 O O . SER A 1 99 ? 24.250 4.441 -42.468 1.00 92.56 99 SER A O 1
ATOM 772 N N . CYS A 1 100 ? 25.074 6.131 -41.231 1.00 90.88 100 CYS A N 1
ATOM 773 C CA . CYS A 1 100 ? 24.105 7.102 -41.703 1.00 90.88 100 CYS A CA 1
ATOM 774 C C . CYS A 1 100 ? 24.733 7.982 -42.785 1.00 90.88 100 CYS A C 1
ATOM 776 O O . CYS A 1 100 ? 25.946 8.200 -42.813 1.00 90.88 100 CYS A O 1
ATOM 778 N N . HIS A 1 101 ? 23.910 8.418 -43.732 1.00 87.56 101 HIS A N 1
ATOM 779 C CA . HIS A 1 101 ? 24.325 9.150 -44.922 1.00 87.56 101 HIS A CA 1
ATOM 780 C C . HIS A 1 101 ? 23.336 10.265 -45.200 1.00 87.56 101 HIS A C 1
ATOM 782 O O . HIS A 1 101 ? 22.120 10.074 -45.107 1.00 87.56 101 HIS A O 1
ATOM 788 N N . LEU A 1 102 ? 23.870 11.405 -45.625 1.00 86.31 102 LEU A N 1
ATOM 789 C CA . LEU A 1 102 ? 23.053 12.452 -46.207 1.00 86.31 102 LEU A CA 1
ATOM 790 C C . LEU A 1 102 ? 22.640 12.073 -47.645 1.00 86.31 102 LEU A C 1
ATOM 792 O O . LEU A 1 102 ? 23.408 11.420 -48.362 1.00 86.31 102 LEU A O 1
ATOM 796 N N . PRO A 1 103 ? 21.443 12.478 -48.101 1.00 82.62 103 PRO A N 1
ATOM 797 C CA . PRO A 1 103 ? 20.976 12.253 -49.459 1.00 82.62 103 PRO A CA 1
ATOM 798 C C . PRO A 1 103 ? 21.992 12.790 -50.476 1.00 82.62 103 PRO A C 1
ATOM 800 O O . PRO A 1 103 ? 22.489 13.901 -50.293 1.00 82.62 103 PRO A O 1
ATOM 803 N N . PRO A 1 104 ? 22.255 12.117 -51.609 1.00 78.06 104 PRO A N 1
ATOM 804 C CA . PRO A 1 104 ? 23.183 12.629 -52.626 1.00 78.06 104 PRO A CA 1
ATOM 805 C C . PRO A 1 104 ? 22.835 14.040 -53.132 1.00 78.06 104 PRO A C 1
ATOM 807 O O . PRO A 1 104 ? 23.711 14.800 -53.540 1.00 78.06 104 PRO A O 1
ATOM 810 N N . SER A 1 105 ? 21.555 14.420 -53.062 1.00 74.75 105 SER A N 1
ATOM 811 C CA . SER A 1 105 ? 21.050 15.757 -53.391 1.00 74.75 105 SER A CA 1
ATOM 812 C C . SER A 1 105 ? 21.542 16.867 -52.451 1.00 74.75 105 SER A C 1
ATOM 814 O O . SER A 1 105 ? 21.388 18.039 -52.791 1.00 74.75 105 SER A O 1
ATOM 816 N N . THR A 1 106 ? 22.143 16.533 -51.306 1.00 75.12 106 THR A N 1
ATOM 817 C CA . THR A 1 106 ? 22.704 17.491 -50.335 1.00 75.12 106 THR A CA 1
ATOM 818 C C . THR A 1 106 ? 24.175 17.820 -50.583 1.00 75.12 106 THR A C 1
ATOM 820 O O . THR A 1 106 ? 24.631 18.893 -50.193 1.00 75.12 106 THR A O 1
ATOM 823 N N . ALA A 1 107 ? 24.899 16.984 -51.339 1.00 68.12 107 ALA A N 1
ATOM 824 C CA . ALA A 1 107 ? 26.309 17.201 -51.681 1.00 68.12 107 ALA A CA 1
ATOM 825 C C . ALA A 1 107 ? 26.555 18.510 -52.455 1.00 68.12 107 ALA A C 1
ATOM 827 O O . ALA A 1 107 ? 27.641 19.073 -52.396 1.00 68.12 107 ALA A O 1
ATOM 828 N N . ARG A 1 108 ? 25.535 19.031 -53.154 1.00 72.69 108 ARG A N 1
ATOM 829 C CA . ARG A 1 108 ? 25.596 20.327 -53.859 1.00 72.69 108 ARG A CA 1
ATOM 830 C C . ARG A 1 108 ? 25.660 21.540 -52.922 1.00 72.69 108 ARG A C 1
ATOM 832 O O . ARG A 1 108 ? 25.996 22.626 -53.380 1.00 72.69 108 ARG A O 1
ATOM 839 N N . PHE A 1 109 ? 25.315 21.359 -51.647 1.00 73.00 109 PHE A N 1
ATOM 840 C CA . PHE A 1 109 ? 25.252 22.425 -50.643 1.00 73.00 109 PHE A CA 1
ATOM 841 C C . PHE A 1 109 ? 26.419 22.384 -49.654 1.00 73.00 109 PHE A C 1
ATOM 843 O O . PHE A 1 109 ? 26.668 23.366 -48.959 1.00 73.00 109 PHE A O 1
ATOM 850 N N . LEU A 1 110 ? 27.145 21.268 -49.592 1.00 74.38 110 LEU A N 1
ATOM 851 C CA . LEU A 1 110 ? 28.271 21.075 -48.688 1.00 74.38 110 LEU A CA 1
ATOM 852 C C . LEU A 1 110 ? 29.593 21.373 -49.403 1.00 74.38 110 LEU A C 1
ATOM 854 O O . LEU A 1 110 ? 29.782 21.045 -50.574 1.00 74.38 110 LEU A O 1
ATOM 858 N N . SER A 1 111 ? 30.540 21.992 -48.695 1.00 75.25 111 SER A N 1
ATOM 859 C CA . SER A 1 111 ? 31.899 22.160 -49.217 1.00 75.25 111 SER A CA 1
ATOM 860 C C . SER A 1 111 ? 32.585 20.797 -49.341 1.00 75.25 111 SER A C 1
ATOM 862 O O . SER A 1 111 ? 32.313 19.890 -48.558 1.00 75.25 111 SER A O 1
ATOM 864 N N . ALA A 1 112 ? 33.511 20.636 -50.294 1.00 70.69 112 ALA A N 1
ATOM 865 C CA . ALA A 1 112 ? 34.216 19.364 -50.509 1.00 70.69 112 ALA A CA 1
ATOM 866 C C . ALA A 1 112 ? 34.967 18.856 -49.258 1.00 70.69 112 ALA A C 1
ATOM 868 O O . ALA A 1 112 ? 35.183 17.657 -49.112 1.00 70.69 112 ALA A O 1
ATOM 869 N N . THR A 1 113 ? 35.328 19.761 -48.345 1.00 72.88 113 THR A N 1
ATOM 870 C CA . THR A 1 113 ? 36.034 19.477 -47.089 1.00 72.88 113 THR A CA 1
ATOM 871 C C . THR A 1 113 ? 35.111 19.405 -45.870 1.00 72.88 113 THR A C 1
ATOM 873 O O . THR A 1 113 ? 35.608 19.352 -44.748 1.00 72.88 113 THR A O 1
ATOM 876 N N . SER A 1 114 ? 33.787 19.460 -46.053 1.00 74.38 114 SER A N 1
ATOM 877 C CA . SER A 1 114 ? 32.840 19.397 -44.941 1.00 74.38 114 SER A CA 1
ATOM 878 C C . SER A 1 114 ? 32.935 18.042 -44.226 1.00 74.38 114 SER A C 1
ATOM 880 O O . SER A 1 114 ? 32.840 17.010 -44.897 1.00 74.38 114 SER A O 1
ATOM 882 N N . PRO A 1 115 ? 33.048 18.006 -42.884 1.00 73.25 115 PRO A N 1
ATOM 883 C CA . PRO A 1 115 ? 32.957 16.768 -42.108 1.00 73.25 115 PRO A CA 1
ATOM 884 C C . PRO A 1 115 ? 31.645 16.010 -42.351 1.00 73.25 115 PRO A C 1
ATOM 886 O O . PRO A 1 115 ? 31.620 14.787 -42.273 1.00 73.25 115 PRO A O 1
ATOM 889 N N . LEU A 1 116 ? 30.581 16.726 -42.732 1.00 73.44 116 LEU A N 1
ATOM 890 C CA . LEU A 1 116 ? 29.274 16.156 -43.069 1.00 73.44 116 LEU A CA 1
ATOM 891 C C . LEU A 1 116 ? 29.264 15.381 -44.404 1.00 73.44 116 LEU A C 1
ATOM 893 O O . LEU A 1 116 ? 28.291 14.692 -44.694 1.00 73.44 116 LEU A O 1
ATOM 897 N N . ASN A 1 117 ? 30.323 15.469 -45.224 1.00 69.62 117 ASN A N 1
ATOM 898 C CA . ASN A 1 117 ? 30.469 14.629 -46.424 1.00 69.62 117 ASN A CA 1
ATOM 899 C C . ASN A 1 117 ? 30.903 13.196 -46.088 1.00 69.62 117 ASN A C 1
ATOM 901 O O . ASN A 1 117 ? 30.775 12.304 -46.929 1.00 69.62 117 ASN A O 1
ATOM 905 N N . ALA A 1 118 ? 31.474 12.975 -44.902 1.00 71.75 118 ALA A N 1
ATOM 906 C CA . ALA A 1 118 ? 31.887 11.654 -44.466 1.00 71.75 118 ALA A CA 1
ATOM 907 C C . ALA A 1 118 ? 30.690 10.898 -43.881 1.00 71.75 118 ALA A C 1
ATOM 909 O O . ALA A 1 118 ? 29.933 11.427 -43.071 1.00 71.75 118 ALA A O 1
ATOM 910 N N . ALA A 1 119 ? 30.544 9.633 -44.268 1.00 74.38 119 ALA A N 1
ATOM 911 C CA . ALA A 1 119 ? 29.577 8.749 -43.638 1.00 74.38 119 ALA A CA 1
ATOM 912 C C . ALA A 1 119 ? 30.065 8.374 -42.236 1.00 74.38 119 ALA A C 1
ATOM 914 O O . ALA A 1 119 ? 31.114 7.739 -42.090 1.00 74.38 119 ALA A O 1
ATOM 915 N N . ALA A 1 120 ? 29.299 8.744 -41.214 1.00 81.56 120 ALA A N 1
ATOM 916 C CA . ALA A 1 120 ? 29.539 8.278 -39.860 1.00 81.56 120 ALA A CA 1
ATOM 917 C C . ALA A 1 120 ? 29.106 6.810 -39.763 1.00 81.56 120 ALA A C 1
ATOM 919 O O . ALA A 1 120 ? 28.038 6.439 -40.257 1.00 81.56 120 ALA A O 1
ATOM 920 N N . GLN A 1 121 ? 29.954 5.965 -39.175 1.00 89.56 121 GLN A N 1
ATOM 921 C CA . GLN A 1 121 ? 29.716 4.528 -39.071 1.00 89.56 121 GLN A CA 1
ATOM 922 C C . GLN A 1 121 ? 29.949 4.025 -37.650 1.00 89.56 121 GLN A C 1
ATOM 924 O O . GLN A 1 121 ? 30.872 4.480 -36.975 1.00 89.56 121 GLN A O 1
ATOM 929 N N . LEU A 1 122 ? 29.142 3.052 -37.240 1.00 93.50 122 LEU A N 1
ATOM 930 C CA . LEU A 1 122 ? 29.251 2.365 -35.963 1.00 93.50 122 LEU A CA 1
ATOM 931 C C . LEU A 1 122 ? 29.097 0.858 -36.178 1.00 93.50 122 LEU A C 1
ATOM 933 O O . LEU A 1 122 ? 28.172 0.411 -36.860 1.00 93.50 122 LEU A O 1
ATOM 937 N N . TYR A 1 123 ? 30.018 0.082 -35.610 1.00 93.81 123 TYR A N 1
ATOM 938 C CA . TYR A 1 123 ? 29.928 -1.374 -35.597 1.00 93.81 123 TYR A CA 1
ATOM 939 C C . TYR A 1 123 ? 28.974 -1.809 -34.485 1.00 93.81 123 TYR A C 1
ATOM 941 O O . TYR A 1 123 ? 29.161 -1.416 -33.336 1.00 93.81 123 TYR A O 1
ATOM 949 N N . VAL A 1 124 ? 27.976 -2.622 -34.823 1.00 93.75 124 VAL A N 1
ATOM 950 C CA . VAL A 1 124 ? 27.007 -3.182 -33.872 1.00 93.75 124 VAL A CA 1
ATOM 951 C C . VAL A 1 124 ? 27.114 -4.705 -33.910 1.00 93.75 124 VAL A C 1
ATOM 953 O O . VAL A 1 124 ? 27.086 -5.283 -34.998 1.00 93.75 124 VAL A O 1
ATOM 956 N N . ASP A 1 125 ? 27.224 -5.355 -32.750 1.00 92.56 125 ASP A N 1
ATOM 957 C CA . ASP A 1 125 ? 27.218 -6.817 -32.611 1.00 92.56 125 ASP A CA 1
ATOM 958 C C . ASP A 1 125 ? 25.907 -7.304 -31.980 1.00 92.56 125 ASP A C 1
ATOM 960 O O . ASP A 1 125 ? 25.501 -6.808 -30.933 1.00 92.56 125 ASP A O 1
ATOM 964 N N . ASP A 1 126 ? 25.242 -8.290 -32.594 1.00 90.88 126 ASP A N 1
ATOM 965 C CA . ASP A 1 126 ? 23.988 -8.857 -32.073 1.00 90.88 126 ASP A CA 1
ATOM 966 C C . ASP A 1 126 ? 24.111 -9.398 -30.643 1.00 90.88 126 ASP A C 1
ATOM 968 O O . ASP A 1 126 ? 23.165 -9.300 -29.863 1.00 90.88 126 ASP A O 1
ATOM 972 N N . LYS A 1 127 ? 25.271 -9.946 -30.261 1.00 91.75 127 LYS A N 1
ATOM 973 C CA . LYS A 1 127 ? 25.472 -10.450 -28.898 1.00 91.75 127 LYS A CA 1
ATOM 974 C C . LYS A 1 127 ? 25.524 -9.319 -27.887 1.00 91.75 127 LYS A C 1
ATOM 976 O O . LYS A 1 127 ? 24.932 -9.473 -26.823 1.00 91.75 127 LYS A O 1
ATOM 981 N N . ASP A 1 128 ? 26.178 -8.214 -28.232 1.00 89.31 128 ASP A N 1
ATOM 982 C CA . ASP A 1 128 ? 26.254 -7.032 -27.375 1.00 89.31 128 ASP A CA 1
ATOM 983 C C . ASP A 1 128 ? 24.862 -6.410 -27.226 1.00 89.31 128 ASP A C 1
ATOM 985 O O . ASP A 1 128 ? 24.438 -6.127 -26.113 1.00 89.31 128 ASP A O 1
ATOM 989 N N . VAL A 1 129 ? 24.082 -6.337 -28.314 1.00 90.50 129 VAL A N 1
ATOM 990 C CA . VAL A 1 129 ? 22.678 -5.888 -28.261 1.00 90.50 129 VAL A CA 1
ATOM 991 C C . VAL A 1 129 ? 21.836 -6.763 -27.334 1.00 90.50 129 VAL A C 1
ATOM 993 O O . VAL A 1 129 ? 21.098 -6.268 -26.483 1.00 90.50 129 VAL A O 1
ATOM 996 N N . ARG A 1 130 ? 21.948 -8.087 -27.477 1.00 90.88 130 ARG A N 1
ATOM 997 C CA . ARG A 1 130 ? 21.228 -9.032 -26.617 1.00 90.88 130 ARG A CA 1
ATOM 998 C C . ARG A 1 130 ? 21.676 -8.940 -25.165 1.00 90.88 130 ARG A C 1
ATOM 1000 O O . ARG A 1 130 ? 20.838 -9.110 -24.286 1.00 90.88 130 ARG A O 1
ATOM 1007 N N . LEU A 1 131 ? 22.961 -8.695 -24.920 1.00 92.12 131 LEU A N 1
ATOM 1008 C CA . LEU A 1 131 ? 23.487 -8.480 -23.580 1.00 92.12 131 LEU A CA 1
ATOM 1009 C C . LEU A 1 131 ? 22.893 -7.206 -22.972 1.00 92.12 131 LEU A C 1
ATOM 1011 O O . LEU A 1 131 ? 22.331 -7.299 -21.889 1.00 92.12 131 LEU A O 1
ATOM 1015 N N . SER A 1 132 ? 22.874 -6.084 -23.697 1.00 91.06 132 SER A N 1
ATOM 1016 C CA . SER A 1 132 ? 22.252 -4.838 -23.225 1.00 91.06 132 SER A CA 1
ATOM 1017 C C . SER A 1 132 ? 20.768 -5.014 -22.885 1.00 91.06 132 SER A C 1
ATOM 1019 O O . SER A 1 132 ? 20.294 -4.482 -21.886 1.00 91.06 132 SER A O 1
ATOM 1021 N N . PHE A 1 133 ? 20.023 -5.804 -23.667 1.00 92.06 133 PHE A N 1
ATOM 1022 C CA . PHE A 1 133 ? 18.623 -6.122 -23.347 1.00 92.06 133 PHE A CA 1
ATOM 1023 C C . PHE A 1 133 ? 18.480 -6.972 -22.082 1.00 92.06 133 PHE A C 1
ATOM 1025 O O . PHE A 1 133 ? 17.551 -6.767 -21.301 1.00 92.06 133 PHE A O 1
ATOM 1032 N N . LEU A 1 134 ? 19.381 -7.935 -21.872 1.00 92.06 134 LEU A N 1
ATOM 1033 C CA . LEU A 1 134 ? 19.392 -8.749 -20.658 1.00 92.06 134 LEU A CA 1
ATOM 1034 C C . LEU A 1 134 ? 19.780 -7.920 -19.428 1.00 92.06 134 LEU A C 1
ATOM 1036 O O . LEU A 1 134 ? 19.131 -8.065 -18.398 1.00 92.06 134 LEU A O 1
ATOM 1040 N N . GLU A 1 135 ? 20.775 -7.041 -19.545 1.00 92.62 135 GLU A N 1
ATOM 1041 C CA . GLU A 1 135 ? 21.221 -6.134 -18.480 1.00 92.62 135 GLU A CA 1
ATOM 1042 C C . GLU A 1 135 ? 20.119 -5.145 -18.090 1.00 92.62 135 GLU A C 1
ATOM 1044 O O . GLU A 1 135 ? 19.835 -4.981 -16.907 1.00 92.62 135 GLU A O 1
ATOM 1049 N N . ALA A 1 136 ? 19.424 -4.554 -19.065 1.00 91.75 136 ALA A N 1
ATOM 1050 C CA . ALA A 1 136 ? 18.321 -3.637 -18.789 1.00 91.75 136 ALA A CA 1
ATOM 1051 C C . ALA A 1 136 ? 17.144 -4.336 -18.088 1.00 91.75 136 ALA A C 1
ATOM 1053 O O . ALA A 1 136 ? 16.611 -3.835 -17.097 1.00 91.75 136 ALA A O 1
ATOM 1054 N N . ARG A 1 137 ? 16.787 -5.550 -18.532 1.00 91.75 137 ARG A N 1
ATOM 1055 C CA . ARG A 1 137 ? 15.770 -6.372 -17.861 1.00 91.75 137 ARG A CA 1
ATOM 1056 C C . ARG A 1 137 ? 16.204 -6.814 -16.462 1.00 91.75 137 ARG A C 1
ATOM 1058 O O . ARG A 1 137 ? 15.364 -6.926 -15.571 1.00 91.75 137 ARG A O 1
ATOM 1065 N N . GLN A 1 138 ? 17.488 -7.107 -16.273 1.00 95.19 138 GLN A N 1
ATOM 1066 C CA . GLN A 1 138 ? 18.035 -7.419 -14.958 1.00 95.19 138 GLN A CA 1
ATOM 1067 C C . GLN A 1 138 ? 17.926 -6.202 -14.031 1.00 95.19 138 GLN A C 1
ATOM 1069 O O . GLN A 1 138 ? 17.465 -6.366 -12.907 1.00 95.19 138 GLN A O 1
ATOM 1074 N N . GLY A 1 139 ? 18.238 -5.000 -14.521 1.00 93.69 139 GLY A N 1
ATOM 1075 C CA . GLY A 1 139 ? 18.069 -3.755 -13.772 1.00 93.69 139 GLY A CA 1
ATOM 1076 C C . GLY A 1 139 ? 16.619 -3.495 -13.349 1.00 93.69 139 GLY A C 1
ATOM 1077 O O . GLY A 1 139 ? 16.382 -3.155 -12.192 1.00 93.69 139 GLY A O 1
ATOM 1078 N N . GLU A 1 140 ? 15.635 -3.729 -14.233 1.00 92.44 140 GLU A N 1
ATOM 1079 C CA . GLU A 1 140 ? 14.208 -3.663 -13.855 1.00 92.44 140 GLU A CA 1
ATOM 1080 C C . GLU A 1 140 ? 13.887 -4.628 -12.704 1.00 92.44 140 GLU A C 1
ATOM 1082 O O . GLU A 1 140 ? 13.200 -4.268 -11.750 1.00 92.44 140 GLU A O 1
ATOM 1087 N N . LEU A 1 141 ? 14.378 -5.867 -12.785 1.00 95.62 141 LEU A N 1
ATOM 1088 C CA . LEU A 1 141 ? 14.119 -6.873 -11.760 1.00 95.62 141 LEU A CA 1
ATOM 1089 C C . LEU A 1 141 ? 14.792 -6.522 -10.425 1.00 95.62 141 LEU A C 1
ATOM 1091 O O . LEU A 1 141 ? 14.184 -6.722 -9.378 1.00 95.62 141 LEU A O 1
ATOM 1095 N N . GLU A 1 142 ? 16.015 -5.996 -10.457 1.00 96.56 142 GLU A N 1
ATOM 1096 C CA . GLU A 1 142 ? 16.741 -5.544 -9.266 1.00 96.56 142 GLU A CA 1
ATOM 1097 C C . GLU A 1 142 ? 16.002 -4.403 -8.557 1.00 96.56 142 GLU A C 1
ATOM 1099 O O . GLU A 1 142 ? 15.821 -4.469 -7.342 1.00 96.56 142 GLU A O 1
ATOM 1104 N N . GLN A 1 143 ? 15.476 -3.427 -9.307 1.00 96.62 143 GLN A N 1
ATOM 1105 C CA . GLN A 1 143 ? 14.640 -2.364 -8.736 1.00 96.62 143 GLN A CA 1
ATOM 1106 C C . GLN A 1 143 ? 13.372 -2.915 -8.079 1.00 96.62 143 GLN A C 1
ATOM 1108 O O . GLN A 1 143 ? 13.042 -2.539 -6.956 1.00 96.62 143 GLN A O 1
ATOM 1113 N N . VAL A 1 144 ? 12.681 -3.855 -8.736 1.00 97.12 144 VAL A N 1
ATOM 1114 C CA . VAL A 1 144 ? 11.488 -4.489 -8.152 1.00 97.12 144 VAL A CA 1
ATOM 1115 C C . VAL A 1 144 ? 11.821 -5.217 -6.849 1.00 97.12 144 VAL A C 1
ATOM 1117 O O . VAL A 1 144 ? 11.016 -5.188 -5.918 1.00 97.12 144 VAL A O 1
ATOM 1120 N N . ILE A 1 145 ? 12.978 -5.879 -6.769 1.00 97.75 145 ILE A N 1
ATOM 1121 C CA . ILE A 1 145 ? 13.414 -6.571 -5.551 1.00 97.75 145 ILE A CA 1
ATOM 1122 C C . ILE A 1 145 ? 13.645 -5.561 -4.424 1.00 97.75 145 ILE A C 1
ATOM 1124 O O . ILE A 1 145 ? 13.093 -5.745 -3.343 1.00 97.75 145 ILE A O 1
ATOM 1128 N N . GLU A 1 146 ? 14.386 -4.482 -4.680 1.00 97.81 146 GLU A N 1
ATOM 1129 C CA . GLU A 1 146 ? 14.664 -3.447 -3.676 1.00 97.81 146 GLU A CA 1
ATOM 1130 C C . GLU A 1 146 ? 13.370 -2.796 -3.156 1.00 97.81 146 GLU A C 1
ATOM 1132 O O . GLU A 1 146 ? 13.161 -2.671 -1.945 1.00 97.81 146 GLU A O 1
ATOM 1137 N N . ASP A 1 147 ? 12.445 -2.453 -4.053 1.00 97.88 147 ASP A N 1
ATOM 1138 C CA . ASP A 1 147 ? 11.143 -1.896 -3.680 1.00 97.88 147 ASP A CA 1
ATOM 1139 C C . ASP A 1 147 ? 10.321 -2.872 -2.824 1.00 97.88 147 ASP A C 1
ATOM 1141 O O . ASP A 1 147 ? 9.673 -2.473 -1.848 1.00 97.88 147 ASP A O 1
ATOM 1145 N N . GLN A 1 148 ? 10.356 -4.167 -3.152 1.00 97.75 148 GLN A N 1
ATOM 1146 C CA . GLN A 1 148 ? 9.684 -5.203 -2.368 1.00 97.75 148 GLN A CA 1
ATOM 1147 C C . GLN A 1 148 ? 10.327 -5.412 -0.997 1.00 97.75 148 GLN A C 1
ATOM 1149 O O . GLN A 1 148 ? 9.599 -5.602 -0.021 1.00 97.75 148 GLN A O 1
ATOM 1154 N N . GLU A 1 149 ? 11.654 -5.357 -0.894 1.00 97.75 149 GLU A N 1
ATOM 1155 C CA . GLU A 1 149 ? 12.376 -5.452 0.378 1.00 97.75 149 GLU A CA 1
ATOM 1156 C C . GLU A 1 149 ? 12.025 -4.277 1.295 1.00 97.75 149 GLU A C 1
ATOM 1158 O O . GLU A 1 149 ? 11.633 -4.485 2.447 1.00 97.75 149 GLU A O 1
ATOM 1163 N N . ASN A 1 150 ? 12.038 -3.056 0.757 1.00 98.19 150 ASN A N 1
ATOM 1164 C CA . ASN A 1 150 ? 11.628 -1.852 1.477 1.00 98.19 150 ASN A CA 1
ATOM 1165 C C . ASN A 1 150 ? 10.162 -1.932 1.937 1.00 98.19 150 ASN A C 1
ATOM 1167 O O . ASN A 1 150 ? 9.816 -1.550 3.062 1.00 98.19 150 ASN A O 1
ATOM 1171 N N . LEU A 1 151 ? 9.269 -2.447 1.085 1.00 98.38 151 LEU A N 1
ATOM 1172 C CA . LEU A 1 151 ? 7.870 -2.665 1.450 1.00 98.38 151 LEU A CA 1
ATOM 1173 C C . LEU A 1 151 ? 7.738 -3.706 2.567 1.00 98.38 151 LEU A C 1
ATOM 1175 O O . LEU A 1 151 ? 6.973 -3.494 3.512 1.00 98.38 151 LEU A O 1
ATOM 1179 N N . LEU A 1 152 ? 8.480 -4.809 2.477 1.00 98.38 152 LEU A N 1
ATOM 1180 C CA . LEU A 1 152 ? 8.461 -5.880 3.466 1.00 98.38 152 LEU A CA 1
ATOM 1181 C C . LEU A 1 152 ? 8.973 -5.395 4.825 1.00 98.38 152 LEU A C 1
ATOM 1183 O O . LEU A 1 152 ? 8.378 -5.711 5.859 1.00 98.38 152 LEU A O 1
ATOM 1187 N N . GLU A 1 153 ? 10.031 -4.587 4.845 1.00 98.12 153 GLU A N 1
ATOM 1188 C CA . GLU A 1 153 ? 10.546 -3.981 6.071 1.00 98.12 153 GLU A CA 1
ATOM 1189 C C . GLU A 1 153 ? 9.505 -3.046 6.704 1.00 98.12 153 GLU A C 1
ATOM 1191 O O . GLU A 1 153 ? 9.203 -3.148 7.898 1.00 98.12 153 GLU A O 1
ATOM 1196 N N . ASN A 1 154 ? 8.873 -2.188 5.900 1.00 98.06 154 ASN A N 1
ATOM 1197 C CA . ASN A 1 154 ? 7.805 -1.303 6.366 1.00 98.06 154 ASN A CA 1
ATOM 1198 C C . ASN A 1 154 ? 6.612 -2.081 6.942 1.00 98.06 154 ASN A C 1
ATOM 1200 O O . ASN A 1 154 ? 6.090 -1.724 8.004 1.00 98.06 154 ASN A O 1
ATOM 1204 N N . GLN A 1 155 ? 6.205 -3.170 6.287 1.00 98.31 155 GLN A N 1
ATOM 1205 C CA . GLN A 1 155 ? 5.151 -4.056 6.785 1.00 98.31 155 GLN A CA 1
ATOM 1206 C C . GLN A 1 155 ? 5.551 -4.734 8.098 1.00 98.31 155 GLN A C 1
ATOM 1208 O O . GLN A 1 155 ? 4.756 -4.769 9.037 1.00 98.31 155 GLN A O 1
ATOM 1213 N N . THR A 1 156 ? 6.790 -5.213 8.202 1.00 98.00 156 THR A N 1
ATOM 1214 C CA . THR A 1 156 ? 7.315 -5.855 9.415 1.00 98.00 156 THR A CA 1
ATOM 1215 C C . THR A 1 156 ? 7.314 -4.885 10.595 1.00 98.00 156 THR A C 1
ATOM 1217 O O . THR A 1 156 ? 6.808 -5.205 11.673 1.00 98.00 156 THR A O 1
ATOM 1220 N N . ASN A 1 157 ? 7.786 -3.657 10.375 1.00 98.06 157 ASN A N 1
ATOM 1221 C CA . ASN A 1 157 ? 7.784 -2.600 11.383 1.00 98.06 157 ASN A CA 1
ATOM 1222 C C . ASN A 1 157 ? 6.362 -2.231 11.836 1.00 98.06 157 ASN A C 1
ATOM 1224 O O . ASN A 1 157 ? 6.128 -2.003 13.027 1.00 98.06 157 ASN A O 1
ATOM 1228 N N . LEU A 1 158 ? 5.394 -2.190 10.913 1.00 98.19 158 LEU A N 1
ATOM 1229 C CA . LEU A 1 158 ? 3.990 -1.942 11.244 1.00 98.19 158 LEU A CA 1
ATOM 1230 C C . LEU A 1 158 ? 3.409 -3.070 12.105 1.00 98.19 158 LEU A C 1
ATOM 1232 O O . LEU A 1 158 ? 2.803 -2.794 13.143 1.00 98.19 158 LEU A O 1
ATOM 1236 N N . LEU A 1 159 ? 3.632 -4.324 11.706 1.00 98.06 159 LEU A N 1
ATOM 1237 C CA . LEU A 1 159 ? 3.167 -5.501 12.441 1.00 98.06 159 LEU A CA 1
ATOM 1238 C C . LEU A 1 159 ? 3.745 -5.541 13.856 1.00 98.06 159 LEU A C 1
ATOM 1240 O O . LEU A 1 159 ? 3.022 -5.805 14.815 1.00 98.06 159 LEU A O 1
ATOM 1244 N N . GLN A 1 160 ? 5.024 -5.203 14.016 1.00 97.81 160 GLN A N 1
ATOM 1245 C CA . GLN A 1 160 ? 5.662 -5.163 15.327 1.00 97.81 160 GLN A CA 1
ATOM 1246 C C . GLN A 1 160 ? 5.061 -4.080 16.238 1.00 97.81 160 GLN A C 1
ATOM 1248 O O . GLN A 1 160 ? 4.831 -4.331 17.423 1.00 97.81 160 GLN A O 1
ATOM 1253 N N . ARG A 1 161 ? 4.741 -2.893 15.702 1.00 97.75 161 ARG A N 1
ATOM 1254 C CA . ARG A 1 161 ? 4.052 -1.836 16.469 1.00 97.75 161 ARG A CA 1
ATOM 1255 C C . ARG A 1 161 ? 2.641 -2.255 16.874 1.00 97.75 161 ARG A C 1
ATOM 1257 O O . ARG A 1 161 ? 2.243 -2.013 18.012 1.00 97.75 161 ARG A O 1
ATOM 1264 N N . GLN A 1 162 ? 1.907 -2.906 15.974 1.00 97.88 162 GLN A N 1
ATOM 1265 C CA . GLN A 1 162 ? 0.576 -3.435 16.276 1.00 97.88 162 GLN A CA 1
ATOM 1266 C C . GLN A 1 162 ? 0.635 -4.508 17.367 1.00 97.88 162 GLN A C 1
ATOM 1268 O O . GLN A 1 162 ? -0.152 -4.456 18.308 1.00 97.88 162 GLN A O 1
ATOM 1273 N N . ALA A 1 163 ? 1.599 -5.429 17.299 1.00 97.62 163 ALA A N 1
ATOM 1274 C CA . ALA A 1 163 ? 1.790 -6.456 18.320 1.00 97.62 163 ALA A CA 1
ATOM 1275 C C . ALA A 1 163 ? 2.091 -5.851 19.702 1.00 97.62 163 ALA A C 1
ATOM 1277 O O . ALA A 1 163 ? 1.529 -6.294 20.704 1.00 97.62 163 ALA A O 1
ATOM 1278 N N . LEU A 1 164 ? 2.918 -4.799 19.761 1.00 97.50 164 LEU A N 1
ATOM 1279 C CA . LEU A 1 164 ? 3.191 -4.085 21.010 1.00 97.50 164 LEU A CA 1
ATOM 1280 C C . LEU A 1 164 ? 1.928 -3.418 21.572 1.00 97.50 164 LEU A C 1
ATOM 1282 O O . LEU A 1 164 ? 1.658 -3.522 22.766 1.00 97.50 164 LEU A O 1
ATOM 1286 N N . GLN A 1 165 ? 1.138 -2.767 20.717 1.00 97.19 165 GLN A N 1
ATOM 1287 C CA . GLN A 1 165 ? -0.113 -2.135 21.130 1.00 97.19 165 GLN A CA 1
ATOM 1288 C C . GLN A 1 165 ? -1.119 -3.167 21.658 1.00 97.19 165 GLN A C 1
ATOM 1290 O O . GLN A 1 165 ? -1.728 -2.943 22.700 1.00 97.19 165 GLN A O 1
ATOM 1295 N N . ILE A 1 166 ? -1.257 -4.312 20.983 1.00 97.75 166 ILE A N 1
ATOM 1296 C CA . ILE A 1 166 ? -2.121 -5.413 21.433 1.00 97.75 166 ILE A CA 1
ATOM 1297 C C . ILE A 1 166 ? -1.648 -5.938 22.793 1.00 97.75 166 ILE A C 1
ATOM 1299 O O . ILE A 1 166 ? -2.464 -6.137 23.688 1.00 97.75 166 ILE A O 1
ATOM 1303 N N . SER A 1 167 ? -0.336 -6.106 22.983 1.00 96.50 167 SER A N 1
ATOM 1304 C CA . SER A 1 167 ? 0.223 -6.527 24.271 1.00 96.50 167 SER A CA 1
ATOM 1305 C C . SER A 1 167 ? -0.100 -5.539 25.393 1.00 96.50 167 SER A C 1
ATOM 1307 O O . SER A 1 167 ? -0.414 -5.972 26.497 1.00 96.50 167 SER A O 1
ATOM 1309 N N . GLN A 1 168 ? -0.037 -4.232 25.130 1.00 96.38 168 GLN A N 1
ATOM 1310 C CA . GLN A 1 168 ? -0.397 -3.209 26.117 1.00 96.38 168 GLN A CA 1
ATOM 1311 C C . GLN A 1 168 ? -1.894 -3.235 26.432 1.00 96.38 168 GLN A C 1
ATOM 1313 O O . GLN A 1 168 ? -2.276 -3.186 27.598 1.00 96.38 168 GLN A O 1
ATOM 1318 N N . GLN A 1 169 ? -2.739 -3.363 25.406 1.00 96.06 169 GLN A N 1
ATOM 1319 C CA . GLN A 1 169 ? -4.184 -3.478 25.587 1.00 96.06 169 GLN A CA 1
ATOM 1320 C C . GLN A 1 169 ? -4.555 -4.711 26.418 1.00 96.06 169 GLN A C 1
ATOM 1322 O O . GLN A 1 169 ? -5.403 -4.607 27.300 1.00 96.06 169 GLN A O 1
ATOM 1327 N N . ASN A 1 170 ? -3.893 -5.850 26.197 1.00 96.06 170 ASN A N 1
ATOM 1328 C CA . ASN A 1 170 ? -4.145 -7.060 26.976 1.00 96.06 170 ASN A CA 1
ATOM 1329 C C . ASN A 1 170 ? -3.880 -6.845 28.476 1.00 96.06 170 ASN A C 1
ATOM 1331 O O . ASN A 1 170 ? -4.713 -7.212 29.294 1.00 96.06 170 ASN A O 1
ATOM 1335 N N . VAL A 1 171 ? -2.788 -6.158 28.835 1.00 96.00 171 VAL A N 1
ATOM 1336 C CA . VAL A 1 171 ? -2.491 -5.815 30.240 1.00 96.00 171 VAL A CA 1
ATOM 1337 C C . VAL A 1 171 ? -3.580 -4.921 30.834 1.00 96.00 171 VAL A C 1
ATOM 1339 O O . VAL A 1 171 ? -4.056 -5.187 31.932 1.00 96.00 171 VAL A O 1
ATOM 1342 N N . THR A 1 172 ? -4.033 -3.898 30.098 1.00 95.19 172 THR A N 1
ATOM 1343 C CA . THR A 1 172 ? -5.110 -3.026 30.599 1.00 95.19 172 THR A CA 1
ATOM 1344 C C . THR A 1 172 ? -6.425 -3.777 30.807 1.00 95.19 172 THR A C 1
ATOM 1346 O O . THR A 1 172 ? -7.164 -3.466 31.735 1.00 95.19 172 THR A O 1
ATOM 1349 N N . ILE A 1 173 ? -6.715 -4.780 29.971 1.00 96.75 173 ILE A N 1
ATOM 1350 C CA . ILE A 1 173 ? -7.900 -5.629 30.130 1.00 96.75 173 ILE A CA 1
ATOM 1351 C C . ILE A 1 173 ? -7.768 -6.481 31.394 1.00 96.75 173 ILE A C 1
ATOM 1353 O O . ILE A 1 173 ? -8.694 -6.497 32.197 1.00 96.75 173 ILE A O 1
ATOM 1357 N N . GLU A 1 174 ? -6.618 -7.122 31.610 1.00 95.44 174 GLU A N 1
ATOM 1358 C CA . GLU A 1 174 ? -6.365 -7.936 32.808 1.00 95.44 174 GLU A CA 1
ATOM 1359 C C . GLU A 1 174 ? -6.479 -7.108 34.104 1.00 95.44 174 GLU A C 1
ATOM 1361 O O . GLU A 1 174 ? -7.079 -7.556 35.083 1.00 95.44 174 GLU A O 1
ATOM 1366 N N . GLU A 1 175 ? -5.969 -5.872 34.107 1.00 95.12 175 GLU A N 1
ATOM 1367 C CA . GLU A 1 175 ? -6.125 -4.941 35.234 1.00 95.12 175 GLU A CA 1
ATOM 1368 C C . GLU A 1 175 ? -7.598 -4.576 35.470 1.00 95.12 175 GLU A C 1
ATOM 1370 O O . GLU A 1 175 ? -8.091 -4.648 36.598 1.00 95.12 175 GLU A O 1
ATOM 1375 N N . MET A 1 176 ? -8.333 -4.246 34.404 1.00 95.62 176 MET A N 1
ATOM 1376 C CA . MET A 1 176 ? -9.761 -3.933 34.496 1.00 95.62 176 MET A CA 1
ATOM 1377 C C . MET A 1 176 ? -10.599 -5.123 34.980 1.00 95.62 176 MET A C 1
ATOM 1379 O O . MET A 1 176 ? -11.571 -4.928 35.711 1.00 95.62 176 MET A O 1
ATOM 1383 N N . GLU A 1 177 ? -10.248 -6.350 34.594 1.00 95.94 177 GLU A N 1
ATOM 1384 C CA . GLU A 1 177 ? -10.910 -7.566 35.073 1.00 95.94 177 GLU A CA 1
ATOM 1385 C C . GLU A 1 177 ? -10.702 -7.761 36.580 1.00 95.94 177 GLU A C 1
ATOM 1387 O O . GLU A 1 177 ? -11.655 -8.079 37.302 1.00 95.94 177 GLU A O 1
ATOM 1392 N N . ALA A 1 178 ? -9.488 -7.506 37.077 1.00 95.19 178 ALA A N 1
ATOM 1393 C CA . ALA A 1 178 ? -9.192 -7.554 38.505 1.00 95.19 178 ALA A CA 1
ATOM 1394 C C . ALA A 1 178 ? -9.987 -6.493 39.288 1.00 95.19 178 ALA A C 1
ATOM 1396 O O . ALA A 1 178 ? -10.592 -6.800 4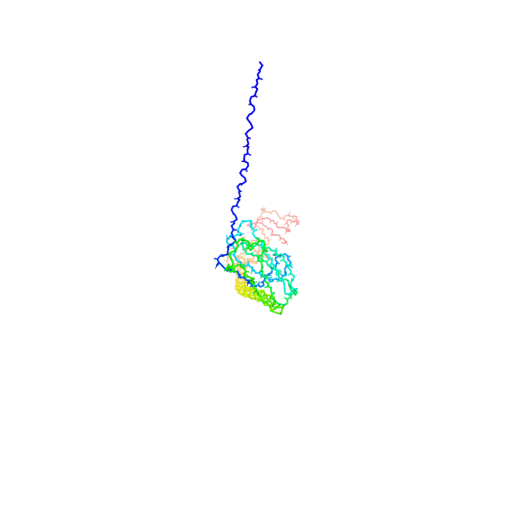0.322 1.00 95.19 178 ALA A O 1
ATOM 1397 N N . ASP A 1 179 ? -10.057 -5.266 38.773 1.00 95.69 179 ASP A N 1
ATOM 1398 C CA . ASP A 1 179 ? -10.843 -4.188 39.378 1.00 95.69 179 ASP A CA 1
ATOM 1399 C C . ASP A 1 179 ? -12.344 -4.491 39.369 1.00 95.69 179 ASP A C 1
ATOM 1401 O O . ASP A 1 179 ? -13.036 -4.253 40.364 1.00 95.69 179 ASP A O 1
ATOM 1405 N N . HIS A 1 180 ? -12.858 -5.075 38.284 1.00 96.19 180 HIS A N 1
ATOM 1406 C CA . HIS A 1 180 ? -14.255 -5.490 38.207 1.00 96.19 180 HIS A CA 1
ATOM 1407 C C . HIS A 1 180 ? -14.589 -6.545 39.267 1.00 96.19 180 HIS A C 1
ATOM 1409 O O . HIS A 1 180 ? -15.628 -6.455 39.925 1.00 96.19 180 HIS A O 1
ATOM 1415 N N . LEU A 1 181 ? -13.694 -7.513 39.484 1.00 95.12 181 LEU A N 1
ATOM 1416 C CA . LEU A 1 181 ? -13.870 -8.528 40.518 1.00 95.12 181 LEU A CA 1
ATOM 1417 C C . LEU A 1 181 ? -13.873 -7.907 41.925 1.00 95.12 181 LEU A C 1
ATOM 1419 O O . LEU A 1 181 ? -14.723 -8.248 42.750 1.00 95.12 181 LEU A O 1
ATOM 1423 N N . ASN A 1 182 ? -12.977 -6.955 42.193 1.00 95.50 182 ASN A N 1
ATOM 1424 C CA . ASN A 1 182 ? -12.937 -6.217 43.460 1.00 95.50 182 ASN A CA 1
ATOM 1425 C C . ASN A 1 182 ? -14.198 -5.369 43.687 1.00 95.50 182 ASN A C 1
ATOM 1427 O O . ASN A 1 182 ? -14.719 -5.284 44.803 1.00 95.50 182 ASN A O 1
ATOM 1431 N N . LEU A 1 183 ? -14.730 -4.757 42.630 1.00 96.44 183 LEU A N 1
ATOM 1432 C CA . LEU A 1 183 ? -15.977 -4.008 42.720 1.00 96.44 183 LEU A CA 1
ATOM 1433 C C . LEU A 1 183 ? -17.159 -4.942 42.994 1.00 96.44 183 LEU A C 1
ATOM 1435 O O . LEU A 1 183 ? -17.971 -4.652 43.871 1.00 96.44 183 LEU A O 1
ATOM 1439 N N . ALA A 1 184 ? -17.239 -6.081 42.303 1.00 96.06 184 ALA A N 1
ATOM 1440 C CA . ALA A 1 184 ? -18.297 -7.065 42.511 1.00 96.06 184 ALA A CA 1
ATOM 1441 C C . ALA A 1 184 ? -18.305 -7.604 43.953 1.00 96.06 184 ALA A C 1
ATOM 1443 O O . ALA A 1 184 ? -19.368 -7.724 44.565 1.00 96.06 184 ALA A O 1
ATOM 1444 N N . THR A 1 185 ? -17.131 -7.880 44.533 1.00 94.81 185 THR A N 1
ATOM 1445 C CA . THR A 1 185 ? -17.034 -8.304 45.940 1.00 94.81 185 THR A CA 1
ATOM 1446 C C . THR A 1 185 ? -17.447 -7.190 46.901 1.00 94.81 185 THR A C 1
ATOM 1448 O O . THR A 1 185 ? -18.190 -7.457 47.844 1.00 94.81 185 THR A O 1
ATOM 1451 N N . THR A 1 186 ? -17.061 -5.940 46.627 1.00 94.94 186 THR A N 1
ATOM 1452 C CA . THR A 1 186 ? -17.469 -4.770 47.425 1.00 94.94 186 THR A CA 1
ATOM 1453 C C . THR A 1 186 ? -18.983 -4.560 47.391 1.00 94.94 186 THR A C 1
ATOM 1455 O O . THR A 1 186 ? -19.603 -4.338 48.428 1.00 94.94 186 THR A O 1
ATOM 1458 N N . VAL A 1 187 ? -19.606 -4.668 46.214 1.00 95.19 187 VAL A N 1
ATOM 1459 C CA . VAL A 1 187 ? -21.065 -4.558 46.063 1.00 95.19 187 VAL A CA 1
ATOM 1460 C C . VAL A 1 187 ? -21.771 -5.657 46.851 1.00 95.19 187 VAL A C 1
ATOM 1462 O O . VAL A 1 187 ? -22.727 -5.368 47.569 1.00 95.19 187 VAL A O 1
ATOM 1465 N N . ASN A 1 188 ? -21.281 -6.895 46.773 1.00 91.12 188 ASN A N 1
ATOM 1466 C CA . ASN A 1 188 ? -21.839 -8.001 47.546 1.00 91.12 188 ASN A CA 1
ATOM 1467 C C . ASN A 1 188 ? -21.703 -7.774 49.062 1.00 91.12 188 ASN A C 1
ATOM 1469 O O . ASN A 1 188 ? -22.676 -7.976 49.784 1.00 91.12 188 ASN A O 1
ATOM 1473 N N . ASP A 1 189 ? -20.553 -7.296 49.551 1.00 91.31 189 ASP A N 1
ATOM 1474 C CA . ASP A 1 189 ? -20.379 -6.938 50.969 1.00 91.31 189 ASP A CA 1
ATOM 1475 C C . ASP A 1 189 ? -21.376 -5.849 51.394 1.00 91.31 189 ASP A C 1
ATOM 1477 O O . ASP A 1 189 ? -22.087 -6.025 52.385 1.00 91.31 189 ASP A O 1
ATOM 1481 N N . VAL A 1 190 ? -21.524 -4.774 50.612 1.00 91.31 190 VAL A N 1
ATOM 1482 C CA . VAL A 1 190 ? -22.506 -3.718 50.907 1.00 91.31 190 VAL A CA 1
ATOM 1483 C C . VAL A 1 190 ? -23.920 -4.288 50.953 1.00 91.31 190 VAL A C 1
ATOM 1485 O O . VAL A 1 190 ? -24.630 -4.029 51.923 1.00 91.31 190 VAL A O 1
ATOM 1488 N N . LEU A 1 191 ? -24.315 -5.101 49.966 1.00 88.56 191 LEU A N 1
ATOM 1489 C CA . LEU A 1 191 ? -25.635 -5.735 49.927 1.00 88.56 191 LEU A CA 1
ATOM 1490 C C . LEU A 1 191 ? -25.899 -6.567 51.184 1.00 88.56 191 LEU A C 1
ATOM 1492 O O . LEU A 1 191 ? -26.965 -6.429 51.776 1.00 88.56 191 LEU A O 1
ATOM 1496 N N . THR A 1 192 ? -24.929 -7.356 51.657 1.00 82.75 192 THR A N 1
ATOM 1497 C CA . THR A 1 192 ? -25.094 -8.134 52.902 1.00 82.75 192 THR A CA 1
ATOM 1498 C C . THR A 1 192 ? -25.233 -7.270 54.156 1.00 82.75 192 THR A C 1
ATOM 1500 O O . THR A 1 192 ? -25.811 -7.715 55.146 1.00 82.75 192 THR A O 1
ATOM 1503 N N . ARG A 1 193 ? -24.738 -6.027 54.136 1.00 83.88 193 ARG A N 1
ATOM 1504 C CA . ARG A 1 193 ? -24.849 -5.098 55.270 1.00 83.88 193 ARG A CA 1
ATOM 1505 C C . ARG A 1 193 ? -26.161 -4.329 55.307 1.00 83.88 193 ARG A C 1
ATOM 1507 O O . ARG A 1 193 ? -26.524 -3.874 56.385 1.00 83.88 193 ARG A O 1
ATOM 1514 N N . ILE A 1 194 ? -26.832 -4.148 54.170 1.00 86.94 194 ILE A N 1
ATOM 1515 C CA . ILE A 1 194 ? -28.090 -3.384 54.083 1.00 86.94 194 ILE A CA 1
ATOM 1516 C C . ILE A 1 194 ? -29.326 -4.278 53.940 1.00 86.94 194 ILE A C 1
ATOM 1518 O O . ILE A 1 194 ? -30.418 -3.889 54.359 1.00 86.94 194 ILE A O 1
ATOM 1522 N N . ASN A 1 195 ? -29.169 -5.473 53.366 1.00 90.81 195 ASN A N 1
ATOM 1523 C CA . ASN A 1 195 ? -30.265 -6.407 53.146 1.00 90.81 195 ASN A CA 1
ATOM 1524 C C . ASN A 1 195 ? -30.342 -7.402 54.299 1.00 90.81 195 ASN A C 1
ATOM 1526 O O . ASN A 1 195 ? -29.734 -8.469 54.264 1.00 90.81 195 ASN A O 1
ATOM 1530 N N . HIS A 1 196 ? -31.113 -7.047 55.320 1.00 91.06 196 HIS A N 1
ATOM 1531 C CA . HIS A 1 196 ? -31.331 -7.910 56.476 1.00 91.06 196 HIS A CA 1
ATOM 1532 C C . HIS A 1 196 ? -32.420 -8.944 56.201 1.00 91.06 196 HIS A C 1
ATOM 1534 O O . HIS A 1 196 ? -33.518 -8.589 55.770 1.00 91.06 196 HIS A O 1
ATOM 1540 N N . ALA A 1 197 ? -32.151 -10.216 56.485 1.00 90.38 197 ALA A N 1
ATOM 1541 C CA . ALA A 1 197 ? -33.053 -11.318 56.152 1.00 90.38 197 ALA A CA 1
ATOM 1542 C C . ALA A 1 197 ? -34.249 -11.448 57.112 1.00 90.38 197 ALA A C 1
ATOM 1544 O O . ALA A 1 197 ? -35.245 -12.095 56.793 1.00 90.38 197 ALA A O 1
ATOM 1545 N N . ASN A 1 198 ? -34.156 -10.881 58.320 1.00 92.25 198 ASN A N 1
ATOM 1546 C CA . ASN A 1 198 ? -35.157 -11.060 59.374 1.00 92.25 198 ASN A CA 1
ATOM 1547 C C . ASN A 1 198 ? -35.071 -9.965 60.455 1.00 92.25 198 ASN A C 1
ATOM 1549 O O . ASN A 1 198 ? -34.119 -9.184 60.523 1.00 92.25 198 ASN A O 1
ATOM 1553 N N . CYS A 1 199 ? -36.069 -9.925 61.341 1.00 95.12 199 CYS A N 1
ATOM 1554 C CA . CYS A 1 199 ? -36.101 -8.970 62.451 1.00 95.12 199 CYS A CA 1
ATOM 1555 C C . CYS A 1 199 ? -35.003 -9.213 63.500 1.00 95.12 199 CYS A C 1
ATOM 1557 O O . CYS A 1 199 ? -34.619 -8.267 64.182 1.00 95.12 199 CYS A O 1
ATOM 1559 N N . MET A 1 200 ? -34.456 -10.429 63.613 1.00 94.12 200 MET A N 1
ATOM 1560 C CA . MET A 1 200 ? -33.347 -10.732 64.528 1.00 94.12 200 MET A CA 1
ATOM 1561 C C . MET A 1 200 ? -32.038 -10.051 64.093 1.00 94.12 200 MET A C 1
ATOM 1563 O O . MET A 1 200 ? -31.242 -9.631 64.929 1.00 94.12 200 MET A O 1
ATOM 1567 N N . GLU A 1 201 ? -31.804 -9.892 62.792 1.00 92.81 201 GLU A N 1
ATOM 1568 C CA . GLU A 1 201 ? -30.682 -9.098 62.278 1.00 92.81 201 GLU A CA 1
ATOM 1569 C C . GLU A 1 201 ? -30.884 -7.606 62.538 1.00 92.81 201 GLU A C 1
ATOM 1571 O O . GLU A 1 201 ? -29.976 -6.941 63.039 1.00 92.81 201 GLU A O 1
ATOM 1576 N N . TRP A 1 202 ? -32.097 -7.101 62.296 1.00 92.75 202 TRP A N 1
ATOM 1577 C CA . TRP A 1 202 ? -32.451 -5.721 62.623 1.00 92.75 202 TRP A CA 1
ATOM 1578 C C . TRP A 1 202 ? -32.299 -5.403 64.112 1.00 92.75 202 TRP A C 1
ATOM 1580 O O . TRP A 1 202 ? -31.850 -4.304 64.431 1.00 92.75 202 TRP A O 1
ATOM 1590 N N . LEU A 1 203 ? -32.603 -6.348 65.011 1.00 94.62 203 LEU A N 1
ATOM 1591 C CA . LEU A 1 203 ? -32.459 -6.184 66.464 1.00 94.62 203 LEU A CA 1
ATOM 1592 C C . LEU A 1 203 ? -31.041 -5.753 66.852 1.00 94.62 203 LEU A C 1
ATOM 1594 O O . LEU A 1 203 ? -30.861 -4.888 67.707 1.00 94.62 203 LEU A O 1
ATOM 1598 N N . LYS A 1 204 ? -30.031 -6.345 66.201 1.00 92.31 204 LYS A N 1
ATOM 1599 C CA . LYS A 1 204 ? -28.612 -6.078 66.479 1.00 92.31 204 LYS A CA 1
ATOM 1600 C C . LYS A 1 204 ? -28.201 -4.654 66.103 1.00 92.31 204 LYS A C 1
ATOM 1602 O O . LYS A 1 204 ? -27.271 -4.121 66.700 1.00 92.31 204 LYS A O 1
ATOM 1607 N N . LEU A 1 205 ? -28.863 -4.060 65.110 1.00 90.00 205 LEU A N 1
ATOM 1608 C CA . LEU A 1 205 ? -28.554 -2.724 64.595 1.00 90.00 205 LEU A CA 1
ATOM 1609 C C . LEU A 1 205 ? -29.421 -1.641 65.230 1.00 90.00 205 LEU A C 1
ATOM 1611 O O . LEU A 1 205 ? -28.949 -0.540 65.506 1.00 90.00 205 LEU A O 1
ATOM 1615 N N . ASN A 1 206 ? -30.698 -1.942 65.440 1.00 90.94 206 ASN A N 1
ATOM 1616 C CA . ASN A 1 206 ? -31.665 -1.025 66.006 1.00 90.94 206 ASN A CA 1
ATOM 1617 C C . ASN A 1 206 ? -32.651 -1.792 66.906 1.00 90.94 206 ASN A C 1
ATOM 1619 O O . ASN A 1 206 ? -33.588 -2.408 66.392 1.00 90.94 206 ASN A O 1
ATOM 1623 N N . PRO A 1 207 ? -32.493 -1.709 68.240 1.00 92.69 207 PRO A N 1
ATOM 1624 C CA . PRO A 1 207 ? -33.287 -2.483 69.192 1.00 92.69 207 PRO A CA 1
ATOM 1625 C C . PRO A 1 207 ? -34.703 -1.929 69.429 1.00 92.69 207 PRO A C 1
ATOM 1627 O O . PRO A 1 207 ? -35.387 -2.360 70.352 1.00 92.69 207 PRO A O 1
ATOM 1630 N N . HIS A 1 208 ? -35.162 -0.967 68.625 1.00 95.69 208 HIS A N 1
ATOM 1631 C CA . HIS A 1 208 ? -36.512 -0.417 68.732 1.00 95.69 208 HIS A CA 1
ATOM 1632 C C . HIS A 1 208 ? -37.480 -1.141 67.796 1.00 95.69 208 HIS A C 1
ATOM 1634 O O . HIS A 1 208 ? -37.214 -1.270 66.594 1.00 95.69 208 HIS A O 1
ATOM 16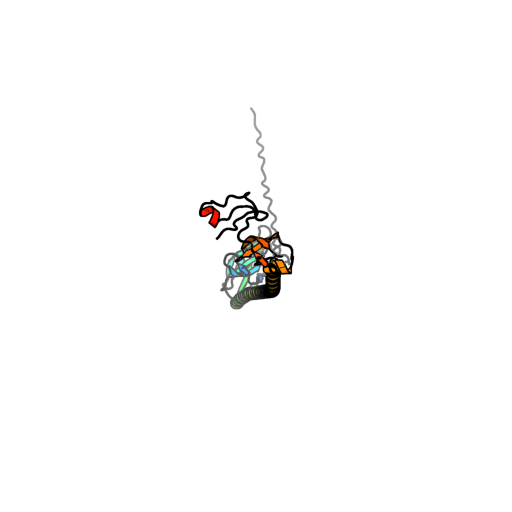40 N N . SER A 1 209 ? -38.631 -1.541 68.344 1.00 96.12 209 SER A N 1
ATOM 1641 C CA . SER A 1 209 ? -39.747 -2.095 67.575 1.00 96.12 209 SER A CA 1
ATOM 1642 C C . SER A 1 209 ? -40.241 -1.106 66.518 1.00 96.12 209 SER A C 1
ATOM 1644 O O . SER A 1 209 ? -40.186 0.112 66.705 1.00 96.12 209 SER A O 1
ATOM 1646 N N . GLY A 1 210 ? -40.729 -1.627 65.396 1.00 95.44 210 GLY A N 1
ATOM 1647 C CA . GLY A 1 210 ? -41.270 -0.809 64.316 1.00 95.44 210 GLY A CA 1
ATOM 1648 C C . GLY A 1 210 ? -41.213 -1.484 62.955 1.00 95.44 210 GLY A C 1
ATOM 1649 O O . GLY A 1 210 ? -40.748 -2.615 62.809 1.00 95.44 210 GLY A O 1
ATOM 1650 N N . ILE A 1 211 ? -41.682 -0.757 61.944 1.00 96.06 211 ILE A N 1
ATOM 1651 C CA . ILE A 1 211 ? -41.737 -1.241 60.567 1.00 96.06 211 ILE A CA 1
ATOM 1652 C C . ILE A 1 211 ? -40.335 -1.259 59.954 1.00 96.06 211 ILE A C 1
ATOM 1654 O O . ILE A 1 211 ? -39.580 -0.285 60.062 1.00 96.06 211 ILE A O 1
ATOM 1658 N N . ARG A 1 212 ? -39.978 -2.373 59.315 1.00 94.56 212 ARG A N 1
ATOM 1659 C CA . ARG A 1 212 ? -38.697 -2.583 58.630 1.00 94.56 212 ARG A CA 1
ATOM 1660 C C . ARG A 1 212 ? -38.912 -3.375 57.347 1.00 94.56 212 ARG A C 1
ATOM 1662 O O . ARG A 1 212 ? -39.871 -4.134 57.233 1.00 94.56 212 ARG A O 1
ATOM 1669 N N . ASN A 1 213 ? -37.976 -3.237 56.414 1.00 94.62 213 ASN A N 1
ATOM 1670 C CA . ASN A 1 213 ? -37.881 -4.144 55.278 1.00 94.62 213 ASN A CA 1
ATOM 1671 C C . ASN A 1 213 ? -36.995 -5.328 55.657 1.00 94.62 213 ASN A C 1
ATOM 1673 O O . ASN A 1 213 ? -35.882 -5.133 56.151 1.00 94.62 213 ASN A O 1
ATOM 1677 N N . VAL A 1 214 ? -37.483 -6.538 55.419 1.00 93.81 214 VAL A N 1
ATOM 1678 C CA . VAL A 1 214 ? -36.696 -7.770 55.499 1.00 93.81 214 VAL A CA 1
ATOM 1679 C C . VAL A 1 214 ? -36.626 -8.391 54.110 1.00 93.81 214 VAL A C 1
ATOM 1681 O O . VAL A 1 214 ? -37.608 -8.376 53.376 1.00 93.81 214 VAL A O 1
ATOM 1684 N N . TYR A 1 215 ? -35.460 -8.892 53.726 1.00 92.19 215 TYR A N 1
ATOM 1685 C CA . TYR A 1 215 ? -35.216 -9.415 52.386 1.00 92.19 215 TYR A CA 1
ATOM 1686 C C . TYR A 1 215 ? -35.315 -10.936 52.393 1.00 92.19 215 TYR A C 1
ATOM 1688 O O . TYR A 1 215 ? -34.472 -11.619 52.974 1.00 92.19 215 TYR A O 1
ATOM 1696 N N . ILE A 1 216 ? -36.335 -11.474 51.730 1.00 87.81 216 ILE A N 1
ATOM 1697 C CA . ILE A 1 216 ? -36.567 -12.914 51.616 1.00 87.81 216 ILE A CA 1
ATOM 1698 C C . ILE A 1 216 ? -36.355 -13.305 50.160 1.00 87.81 216 ILE A C 1
ATOM 1700 O O . ILE A 1 216 ? -36.997 -12.772 49.262 1.00 87.81 216 ILE A O 1
ATOM 1704 N N . SER A 1 217 ? -35.426 -14.231 49.914 1.00 86.38 217 SER A N 1
ATOM 1705 C CA . SER A 1 217 ? -35.050 -14.653 48.554 1.00 86.38 217 SER A CA 1
ATOM 1706 C C . SER A 1 217 ? -34.635 -13.491 47.633 1.00 86.38 217 SER A C 1
ATOM 1708 O O . SER A 1 217 ? -34.829 -13.560 46.425 1.00 86.38 217 SER A O 1
ATOM 1710 N N . GLY A 1 218 ? -34.059 -12.428 48.206 1.00 83.75 218 GLY A N 1
ATOM 1711 C CA . GLY A 1 218 ? -33.614 -11.234 47.477 1.00 83.75 218 GLY A CA 1
ATOM 1712 C C . GLY A 1 218 ? -34.673 -10.140 47.314 1.00 83.75 218 GLY A C 1
ATOM 1713 O O . GLY A 1 218 ? -34.315 -9.024 46.953 1.00 83.75 218 GLY A O 1
ATOM 1714 N N . GLU A 1 219 ? -35.933 -10.412 47.652 1.00 88.19 219 GLU A N 1
ATOM 1715 C CA . GLU A 1 219 ? -37.031 -9.451 47.534 1.00 88.19 219 GLU A CA 1
ATOM 1716 C C . GLU A 1 219 ? -37.367 -8.828 48.899 1.00 88.19 219 GLU A C 1
ATOM 1718 O O . GLU A 1 219 ? -37.491 -9.554 49.894 1.00 88.19 219 GLU A O 1
ATOM 1723 N N . PRO A 1 220 ? -37.513 -7.495 48.990 1.00 92.12 220 PRO A N 1
ATOM 1724 C CA . PRO A 1 220 ? -37.906 -6.844 50.229 1.00 92.12 220 PRO A CA 1
ATOM 1725 C C . PRO A 1 220 ? -39.394 -7.062 50.514 1.00 92.12 220 PRO A C 1
ATOM 1727 O O . PRO A 1 220 ? -40.252 -6.745 49.692 1.00 92.12 220 PRO A O 1
ATOM 1730 N N . ILE A 1 221 ? -39.707 -7.500 51.731 1.00 92.81 221 ILE A N 1
ATOM 1731 C CA . ILE A 1 221 ? -41.051 -7.440 52.303 1.00 92.81 221 ILE A CA 1
ATOM 1732 C C . ILE A 1 221 ? -41.054 -6.499 53.506 1.00 92.81 221 ILE A C 1
ATOM 1734 O O . ILE A 1 221 ? -40.116 -6.467 54.307 1.00 92.81 221 ILE A O 1
ATOM 1738 N N . THR A 1 222 ? -42.113 -5.714 53.645 1.00 95.00 222 THR A N 1
ATOM 1739 C CA . THR A 1 222 ? -42.264 -4.780 54.762 1.00 95.00 222 THR A CA 1
ATOM 1740 C C . THR A 1 222 ? -43.020 -5.464 55.897 1.00 95.00 222 THR A C 1
ATOM 1742 O O . THR A 1 222 ? -44.133 -5.945 55.705 1.00 95.00 222 THR A O 1
ATOM 1745 N N . VAL A 1 223 ? -42.416 -5.514 57.084 1.00 95.69 223 VAL A N 1
ATOM 1746 C CA . VAL A 1 223 ? -42.958 -6.201 58.266 1.00 95.69 223 VAL A CA 1
ATOM 1747 C C . VAL A 1 223 ? -42.872 -5.313 59.501 1.00 95.69 223 VAL A C 1
ATOM 1749 O O . VAL A 1 223 ? -42.037 -4.409 59.572 1.00 95.69 223 VAL A O 1
ATOM 1752 N N . TYR A 1 224 ? -43.695 -5.595 60.510 1.00 96.69 224 TYR A N 1
ATOM 1753 C CA . TYR A 1 224 ? -43.499 -5.033 61.844 1.00 96.69 224 TYR A CA 1
ATOM 1754 C C . TYR A 1 224 ? -42.569 -5.944 62.654 1.00 96.69 224 TYR A C 1
ATOM 1756 O O . TYR A 1 224 ? -42.891 -7.111 62.893 1.00 96.69 224 TYR A O 1
ATOM 1764 N N . CYS A 1 225 ? -41.425 -5.408 63.081 1.00 96.62 225 CYS A N 1
ATOM 1765 C CA . CYS A 1 225 ? -40.499 -6.094 63.973 1.00 96.62 225 CYS A CA 1
ATOM 1766 C C . CYS A 1 225 ? -40.792 -5.732 65.432 1.00 96.62 225 CYS A C 1
ATOM 1768 O O . CYS A 1 225 ? -40.707 -4.557 65.796 1.00 96.62 225 CYS A O 1
ATOM 1770 N N . ASP A 1 226 ? -41.066 -6.726 66.276 1.00 96.69 226 ASP A N 1
ATOM 1771 C CA . ASP A 1 226 ? -41.060 -6.556 67.731 1.00 96.69 226 ASP A CA 1
ATOM 1772 C C . ASP A 1 226 ? -39.674 -6.906 68.279 1.00 96.69 226 ASP A C 1
ATOM 1774 O O . ASP A 1 226 ? -39.220 -8.052 68.226 1.00 96.69 226 ASP A O 1
ATOM 1778 N N . GLN A 1 227 ? -38.995 -5.877 68.777 1.00 96.88 227 GLN A N 1
ATOM 1779 C CA . GLN A 1 227 ? -37.634 -5.935 69.299 1.00 96.88 227 GLN A CA 1
ATOM 1780 C C . GLN A 1 227 ? -37.576 -5.909 70.829 1.00 96.88 227 GLN A C 1
ATOM 1782 O O . GLN A 1 227 ? -36.494 -5.888 71.408 1.00 96.88 227 GLN A O 1
ATOM 1787 N N . THR A 1 228 ? -38.735 -5.918 71.487 1.00 95.75 228 THR A N 1
ATOM 1788 C CA . THR A 1 228 ? -38.856 -5.718 72.935 1.00 95.75 228 THR A CA 1
ATOM 1789 C C . THR A 1 228 ? -39.371 -6.951 73.667 1.00 95.75 228 THR A C 1
ATOM 1791 O O . THR A 1 228 ? -38.865 -7.275 74.741 1.00 95.75 228 THR A O 1
ATOM 1794 N N . THR A 1 229 ? -40.350 -7.656 73.099 1.00 95.00 229 THR A N 1
ATOM 1795 C CA . THR A 1 229 ? -40.975 -8.819 73.745 1.00 95.00 229 THR A CA 1
ATOM 1796 C C . THR A 1 229 ? -40.052 -10.032 73.688 1.00 95.00 229 THR A C 1
ATOM 1798 O O . THR A 1 229 ? -39.516 -10.350 72.629 1.00 95.00 229 THR A O 1
ATOM 1801 N N . ASP A 1 230 ? -39.867 -10.722 74.817 1.00 94.25 230 ASP A N 1
ATOM 1802 C CA . ASP A 1 230 ? -39.117 -11.983 74.916 1.00 94.25 230 ASP A CA 1
ATOM 1803 C C . ASP A 1 230 ? -37.746 -11.962 74.213 1.00 94.25 230 ASP A C 1
ATOM 1805 O O . ASP A 1 230 ? -37.389 -12.874 73.469 1.00 94.25 230 ASP A O 1
ATOM 1809 N N . ASN A 1 231 ? -36.961 -10.913 74.482 1.00 94.38 231 ASN A N 1
ATOM 1810 C CA . ASN A 1 231 ? -35.645 -10.634 73.884 1.00 94.38 231 ASN A CA 1
ATOM 1811 C C . ASN A 1 231 ? -35.655 -10.192 72.407 1.00 94.38 231 ASN A C 1
ATOM 1813 O O . ASN A 1 231 ? -34.582 -10.048 71.825 1.00 94.38 231 ASN A O 1
ATOM 1817 N N . GLY A 1 232 ? -36.820 -9.914 71.822 1.00 96.12 232 GLY A N 1
ATOM 1818 C CA . GLY A 1 232 ? -36.946 -9.300 70.502 1.00 96.12 232 GLY A CA 1
ATOM 1819 C C . GLY A 1 232 ? -36.618 -10.220 69.322 1.00 96.12 232 GLY A C 1
ATOM 1820 O O . GLY A 1 232 ? -36.453 -11.431 69.455 1.00 96.12 232 GLY A O 1
ATOM 1821 N N . GLY A 1 233 ? -36.529 -9.624 68.132 1.00 95.75 233 GLY A N 1
ATOM 1822 C CA . GLY A 1 233 ? -36.235 -10.318 66.880 1.00 95.75 233 GLY A CA 1
ATOM 1823 C C . GLY A 1 233 ? -37.455 -10.948 66.206 1.00 95.75 233 GLY A C 1
ATOM 1824 O O . GLY A 1 233 ? -37.298 -11.737 65.271 1.00 95.75 233 GLY A O 1
ATOM 1825 N N . TRP A 1 234 ? -38.664 -10.595 66.639 1.00 96.31 234 TRP A N 1
ATOM 1826 C CA . TRP A 1 234 ? -39.901 -11.202 66.162 1.00 96.31 234 TRP A CA 1
ATOM 1827 C C . TRP A 1 234 ? -40.460 -10.481 64.940 1.00 96.31 234 TRP A C 1
ATOM 1829 O O . TRP A 1 234 ? -40.632 -9.264 64.948 1.00 96.31 234 TRP A O 1
ATOM 1839 N N . ILE A 1 235 ? -40.808 -11.248 63.905 1.00 95.62 235 ILE A N 1
ATOM 1840 C CA . ILE A 1 235 ? -41.690 -10.781 62.830 1.00 95.62 235 ILE A CA 1
ATOM 1841 C C . ILE A 1 235 ? -43.128 -10.962 63.313 1.00 95.62 235 ILE A C 1
ATOM 1843 O O . ILE A 1 235 ? -43.554 -12.082 63.606 1.00 95.62 235 ILE A O 1
ATOM 1847 N N . VAL A 1 236 ? -43.891 -9.876 63.380 1.00 95.56 236 VAL A N 1
ATOM 1848 C CA . VAL A 1 236 ? -45.310 -9.944 63.738 1.00 95.56 236 VAL A CA 1
ATOM 1849 C C . VAL A 1 236 ? -46.116 -10.309 62.491 1.00 95.56 236 VAL A C 1
ATOM 1851 O O . VAL A 1 236 ? -46.212 -9.523 61.553 1.00 95.56 236 VAL A O 1
ATOM 1854 N N . PHE A 1 237 ? -46.696 -11.512 62.471 1.00 94.31 237 PHE A N 1
ATOM 1855 C CA . PHE A 1 237 ? -47.509 -11.995 61.343 1.00 94.31 237 PHE A CA 1
ATOM 1856 C C . PHE A 1 237 ? -48.974 -11.523 61.407 1.00 94.31 237 PHE A C 1
ATOM 1858 O O . PHE A 1 237 ? -49.666 -11.460 60.391 1.00 94.31 237 PHE A O 1
ATOM 1865 N N . GLN A 1 238 ? -49.463 -11.209 62.608 1.00 95.88 238 GLN A N 1
ATOM 1866 C CA . GLN A 1 238 ? -50.820 -10.737 62.867 1.00 95.88 238 GLN A CA 1
ATOM 1867 C C . GLN A 1 238 ? -50.825 -9.882 64.133 1.00 95.88 238 GLN A C 1
ATOM 1869 O O . GLN A 1 238 ? -50.153 -10.229 65.107 1.00 95.88 238 GLN A O 1
ATOM 1874 N N . ARG A 1 239 ? -51.603 -8.795 64.137 1.00 95.19 239 ARG A N 1
ATOM 1875 C CA . ARG A 1 239 ? -51.790 -7.941 65.318 1.00 95.19 239 ARG A CA 1
ATOM 1876 C C . ARG A 1 239 ? -53.252 -7.543 65.496 1.00 95.19 239 ARG A C 1
ATOM 1878 O O . ARG A 1 239 ? -53.912 -7.152 64.533 1.00 95.19 239 ARG A O 1
ATOM 1885 N N . ARG A 1 240 ? -53.742 -7.623 66.740 1.00 94.25 240 ARG A N 1
ATOM 1886 C CA . ARG A 1 240 ? -55.069 -7.150 67.168 1.00 94.25 240 ARG A CA 1
ATOM 1887 C C . ARG A 1 240 ? -54.976 -6.416 68.498 1.00 94.25 240 ARG A C 1
ATOM 1889 O O . ARG A 1 240 ? -54.610 -7.006 69.508 1.00 94.25 240 ARG A O 1
ATOM 1896 N N . GLN A 1 241 ? -55.325 -5.144 68.488 1.00 91.88 241 GLN A N 1
ATOM 1897 C CA . GLN A 1 241 ? -55.299 -4.247 69.639 1.00 91.88 241 GLN A CA 1
ATOM 1898 C C . GLN A 1 241 ? -56.659 -3.592 69.874 1.00 91.88 241 GLN A C 1
ATOM 1900 O O . GLN A 1 241 ? -56.997 -3.276 71.010 1.00 91.88 241 GLN A O 1
ATOM 1905 N N . ASP A 1 242 ? -57.452 -3.432 68.815 1.00 92.19 242 ASP A N 1
ATOM 1906 C CA . ASP A 1 242 ? -58.808 -2.891 68.862 1.00 92.19 242 ASP A CA 1
ATOM 1907 C C . ASP A 1 242 ? -59.664 -3.448 67.701 1.00 92.19 242 ASP A C 1
ATOM 1909 O O . ASP A 1 242 ? -59.285 -4.420 67.046 1.00 92.19 242 ASP A O 1
ATOM 1913 N N . ALA A 1 243 ? -60.840 -2.860 67.467 1.00 90.69 243 ALA A N 1
ATOM 1914 C CA . ALA A 1 243 ? -61.786 -3.277 66.429 1.00 90.69 243 ALA A CA 1
ATOM 1915 C C . ALA A 1 243 ? -61.698 -2.446 65.127 1.00 90.69 243 ALA A C 1
ATOM 1917 O O . ALA A 1 243 ? -62.646 -2.444 64.345 1.00 90.69 243 ALA A O 1
ATOM 1918 N N . SER A 1 244 ? -60.598 -1.721 64.887 1.00 92.88 244 SER A N 1
ATOM 1919 C CA . SER A 1 244 ? -60.448 -0.818 63.727 1.00 92.88 244 SER A CA 1
ATOM 1920 C C . SER A 1 244 ? -60.348 -1.522 62.370 1.00 92.88 244 SER A C 1
ATOM 1922 O O . SER A 1 244 ? -60.604 -0.900 61.341 1.00 92.88 244 SER A O 1
ATOM 1924 N N . VAL A 1 245 ? -60.004 -2.814 62.345 1.00 93.81 245 VAL A N 1
ATOM 1925 C CA . VAL A 1 245 ? -59.870 -3.607 61.115 1.00 93.81 245 VAL A CA 1
ATOM 1926 C C . VAL A 1 245 ? -60.756 -4.841 61.206 1.00 93.81 245 VAL A C 1
ATOM 1928 O O . VAL A 1 245 ? -60.672 -5.607 62.164 1.00 93.81 245 VAL A O 1
ATOM 1931 N N . ASP A 1 246 ? -61.597 -5.048 60.191 1.00 93.38 246 ASP A N 1
ATOM 1932 C CA . ASP A 1 246 ? -62.393 -6.268 60.054 1.00 93.38 246 ASP A CA 1
ATOM 1933 C C . ASP A 1 246 ? -61.510 -7.444 59.615 1.00 93.38 246 ASP A C 1
ATOM 1935 O O . ASP A 1 246 ? -60.798 -7.351 58.615 1.00 93.38 246 ASP A O 1
ATOM 1939 N N . PHE A 1 247 ? -61.579 -8.550 60.352 1.00 95.19 247 PHE A N 1
ATOM 1940 C CA . PHE A 1 247 ? -60.878 -9.797 60.040 1.00 95.19 247 PHE A CA 1
ATOM 1941 C C . PHE A 1 247 ? -61.812 -10.878 59.488 1.00 95.19 247 PHE A C 1
ATOM 1943 O O . PHE A 1 247 ? -61.353 -11.974 59.190 1.00 95.19 247 PHE A O 1
ATOM 1950 N N . PHE A 1 248 ? -63.109 -10.621 59.339 1.00 95.12 248 PHE A N 1
ATOM 1951 C CA . PHE A 1 248 ? -64.000 -11.532 58.633 1.00 95.12 248 PHE A CA 1
ATOM 1952 C C . PHE A 1 248 ? -63.857 -11.335 57.115 1.00 95.12 248 PHE A C 1
ATOM 1954 O O . PHE A 1 248 ? -64.704 -10.749 56.447 1.00 95.12 248 PHE A O 1
ATOM 1961 N N . ARG A 1 249 ? -62.721 -11.793 56.577 1.00 95.06 249 ARG A N 1
ATOM 1962 C CA . ARG A 1 249 ? -62.274 -11.540 55.198 1.00 95.06 249 ARG A CA 1
ATOM 1963 C C . ARG A 1 249 ? -62.270 -12.791 54.323 1.00 95.06 249 ARG A C 1
ATOM 1965 O O . ARG A 1 249 ? -62.252 -13.919 54.818 1.00 95.06 249 ARG A O 1
ATOM 1972 N N . GLY A 1 250 ? -62.266 -12.585 53.006 1.00 95.88 250 GLY A N 1
ATOM 1973 C CA . GLY A 1 250 ? -62.174 -13.668 52.025 1.00 95.88 250 GLY A CA 1
ATOM 1974 C C . GLY A 1 250 ? -60.762 -14.255 51.906 1.00 95.88 250 GLY A C 1
ATOM 1975 O O . GLY A 1 250 ? -59.776 -13.659 52.340 1.00 95.88 250 GLY A O 1
ATOM 1976 N N . TRP A 1 251 ? -60.640 -15.419 51.255 1.00 94.38 251 TRP A N 1
ATOM 1977 C CA . TRP A 1 251 ? -59.350 -16.108 51.079 1.00 94.38 251 TRP A CA 1
ATOM 1978 C C . TRP A 1 251 ? -58.281 -15.242 50.397 1.00 94.38 251 TRP A C 1
ATOM 1980 O O . TRP A 1 251 ? -57.133 -15.228 50.828 1.00 94.38 251 TRP A O 1
ATOM 1990 N N . THR A 1 252 ? -58.653 -14.495 49.355 1.00 95.88 252 THR A N 1
ATOM 1991 C CA . THR A 1 252 ? -57.716 -13.637 48.613 1.00 95.88 252 THR A CA 1
ATOM 1992 C C . THR A 1 252 ? -57.083 -12.563 49.500 1.00 95.88 252 THR A C 1
ATOM 1994 O O . THR A 1 252 ? -55.887 -12.316 49.389 1.00 95.88 252 THR A O 1
ATOM 1997 N N . GLU A 1 253 ? -57.851 -11.959 50.410 1.00 95.69 253 GLU A N 1
ATOM 1998 C CA . GLU A 1 253 ? -57.338 -10.957 51.355 1.00 95.69 253 GLU A CA 1
ATOM 1999 C C . GLU A 1 253 ? -56.400 -11.606 52.381 1.00 95.69 253 GLU A C 1
ATOM 2001 O O . GLU A 1 253 ? -55.331 -11.079 52.662 1.00 95.69 253 GLU A O 1
ATOM 2006 N N . TYR A 1 254 ? -56.738 -12.795 52.885 1.00 95.31 254 TYR A N 1
ATOM 2007 C CA . TYR A 1 254 ? -55.849 -13.553 53.771 1.00 95.31 254 TYR A CA 1
ATOM 2008 C C . TYR A 1 254 ? -54.557 -14.019 53.092 1.00 95.31 254 TYR A C 1
ATOM 2010 O O . TYR A 1 254 ? -53.524 -14.129 53.752 1.00 95.31 254 TYR A O 1
ATOM 2018 N N . ARG A 1 255 ? -54.591 -14.282 51.785 1.00 94.56 255 ARG A N 1
ATOM 2019 C CA . ARG A 1 255 ? -53.383 -14.573 51.016 1.00 94.56 255 ARG A CA 1
ATOM 2020 C C . ARG A 1 255 ? -52.496 -13.336 50.898 1.00 94.56 255 ARG A C 1
ATOM 2022 O O . ARG A 1 255 ? -51.319 -13.423 51.221 1.00 94.56 255 ARG A O 1
ATOM 2029 N N . ASN A 1 256 ? -53.075 -12.210 50.487 1.00 93.69 256 ASN A N 1
ATOM 2030 C CA . ASN A 1 256 ? -52.330 -10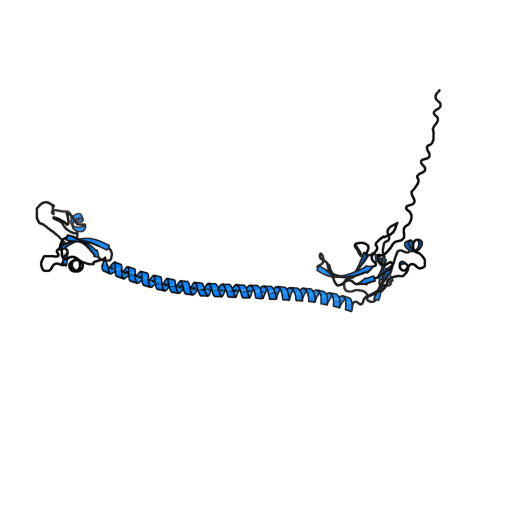.992 50.160 1.00 93.69 256 ASN A CA 1
ATOM 2031 C C . ASN A 1 256 ? -51.924 -10.148 51.382 1.00 93.69 256 ASN A C 1
ATOM 2033 O O . ASN A 1 256 ? -51.002 -9.350 51.270 1.00 93.69 256 ASN A O 1
ATOM 2037 N N . GLY A 1 257 ? -52.618 -10.288 52.513 1.00 95.50 257 GLY A N 1
ATOM 2038 C CA . GLY A 1 257 ? -52.479 -9.387 53.658 1.00 95.50 257 GLY A CA 1
ATOM 2039 C C . GLY A 1 257 ? -53.514 -8.255 53.658 1.00 95.50 257 GLY A C 1
ATOM 2040 O O . GLY A 1 257 ? -54.052 -7.876 52.616 1.00 95.50 257 GLY A O 1
ATOM 2041 N N . PHE A 1 258 ? -53.828 -7.728 54.845 1.00 96.06 258 PHE A N 1
ATOM 2042 C CA . PHE A 1 258 ? -54.728 -6.582 55.033 1.00 96.06 258 PHE A CA 1
ATOM 2043 C C . PHE A 1 258 ? -54.481 -5.870 56.370 1.00 96.06 258 PHE A C 1
ATOM 2045 O O . PHE A 1 258 ? -53.970 -6.467 57.316 1.00 96.06 258 PHE A O 1
ATOM 2052 N N . GLY A 1 259 ? -54.919 -4.613 56.472 1.00 95.06 259 GLY A N 1
ATOM 2053 C CA . GLY A 1 259 ? -54.774 -3.780 57.671 1.00 95.06 259 GLY A CA 1
ATOM 2054 C C . GLY A 1 259 ? -53.561 -2.850 57.614 1.00 95.06 259 GLY A C 1
ATOM 2055 O O . GLY A 1 259 ? -53.056 -2.559 56.533 1.00 95.06 259 GLY A O 1
ATOM 2056 N N . ASP A 1 260 ? -53.129 -2.372 58.779 1.00 94.31 260 ASP A N 1
ATOM 2057 C CA . ASP A 1 260 ? -52.018 -1.430 58.943 1.00 94.31 260 ASP A CA 1
ATOM 2058 C C . ASP A 1 260 ? -50.970 -2.015 59.899 1.00 94.31 260 ASP A C 1
ATOM 2060 O O . ASP A 1 260 ? -51.300 -2.393 61.025 1.00 94.31 260 ASP A O 1
ATOM 2064 N N . LEU A 1 261 ? -49.710 -2.082 59.456 1.00 94.69 261 LEU A N 1
ATOM 2065 C CA . LEU A 1 261 ? -48.588 -2.600 60.241 1.00 94.69 261 LEU A CA 1
ATOM 2066 C C . LEU A 1 261 ? -48.359 -1.810 61.542 1.00 94.69 261 LEU A C 1
ATOM 2068 O O . LEU A 1 261 ? -47.844 -2.377 62.508 1.00 94.69 261 LEU A O 1
ATOM 2072 N N . GLU A 1 262 ? -48.754 -0.533 61.607 1.00 92.50 262 GLU A N 1
ATOM 2073 C CA . GLU A 1 262 ? -48.688 0.256 62.846 1.00 92.50 262 GLU A CA 1
ATOM 2074 C C . GLU A 1 262 ? -49.831 -0.076 63.826 1.00 92.50 262 GLU A C 1
ATOM 2076 O O . GLU A 1 262 ? -49.673 0.117 65.037 1.00 92.50 262 GLU A O 1
ATOM 2081 N N . GLY A 1 263 ? -50.933 -0.649 63.329 1.00 93.44 263 GLY A N 1
ATOM 2082 C CA . GLY A 1 263 ? -52.147 -0.986 64.074 1.00 93.44 263 GLY A CA 1
ATOM 2083 C C . GLY A 1 263 ? -52.536 -2.463 63.963 1.00 93.44 263 GLY A C 1
ATOM 2084 O O . GLY A 1 263 ? -51.754 -3.357 64.294 1.00 93.44 263 GLY A O 1
ATOM 2085 N N . ASN A 1 264 ? -53.778 -2.734 63.550 1.00 96.25 264 ASN A N 1
ATOM 2086 C CA . ASN A 1 264 ? -54.264 -4.098 63.352 1.00 96.25 264 ASN A CA 1
ATOM 2087 C C . ASN A 1 264 ? -54.007 -4.570 61.928 1.00 96.25 264 ASN A C 1
ATOM 2089 O O . ASN A 1 264 ? -54.403 -3.899 60.974 1.00 96.25 264 ASN A O 1
ATOM 2093 N N . PHE A 1 265 ? -53.446 -5.765 61.778 1.00 96.81 265 PHE A N 1
ATOM 2094 C CA . PHE A 1 265 ? -53.177 -6.316 60.457 1.00 96.81 265 PHE A CA 1
ATOM 2095 C C . PHE A 1 265 ? -53.070 -7.838 60.440 1.00 96.81 265 PHE A C 1
ATOM 2097 O O . PHE A 1 265 ? -52.916 -8.500 61.471 1.00 96.81 265 PHE A O 1
ATOM 2104 N N . TRP A 1 266 ? -53.118 -8.367 59.224 1.00 96.25 266 TRP A N 1
ATOM 2105 C CA . TRP A 1 266 ? -52.697 -9.699 58.823 1.00 96.25 266 TRP A CA 1
ATOM 2106 C C . TRP A 1 266 ? -51.638 -9.546 57.728 1.00 96.25 266 TRP A C 1
ATOM 2108 O O . TRP A 1 266 ? -51.912 -8.909 56.713 1.00 96.25 266 TRP A O 1
ATOM 2118 N N . LEU A 1 267 ? -50.441 -10.106 57.924 1.00 95.19 267 LEU A N 1
ATOM 2119 C CA . LEU A 1 267 ? -49.309 -9.889 57.014 1.00 95.19 267 LEU A CA 1
ATOM 2120 C C . LEU A 1 267 ? -49.529 -10.502 55.619 1.00 95.19 267 LEU A C 1
ATOM 2122 O O . LEU A 1 267 ? -48.994 -9.996 54.642 1.00 95.19 267 LEU A O 1
ATOM 2126 N N . GLY A 1 268 ? -50.336 -11.562 55.528 1.00 93.00 268 GLY A N 1
ATOM 2127 C CA . GLY A 1 268 ? -50.460 -12.393 54.329 1.00 93.00 268 GLY A CA 1
ATOM 2128 C C . GLY A 1 268 ? -49.808 -13.761 54.525 1.00 93.00 268 GLY A C 1
ATOM 2129 O O . GLY A 1 268 ? -49.093 -13.986 55.501 1.00 93.00 268 GLY A O 1
ATOM 2130 N N . SER A 1 269 ? -50.110 -14.706 53.637 1.00 85.62 269 SER A N 1
ATOM 2131 C CA . SER A 1 269 ? -49.614 -16.093 53.714 1.00 85.62 269 SER A CA 1
ATOM 2132 C C . SER A 1 269 ? -48.761 -16.526 52.521 1.00 85.62 269 SER A C 1
ATOM 2134 O O . SER A 1 269 ? -48.324 -17.677 52.486 1.00 85.62 269 SER A O 1
ATOM 2136 N N . SER A 1 270 ? -48.558 -15.640 51.542 1.00 63.28 270 SER A N 1
ATOM 2137 C CA . SER A 1 270 ? -47.785 -15.889 50.319 1.00 63.28 270 SER A CA 1
ATOM 2138 C C . SER A 1 270 ? -46.394 -15.289 50.357 1.00 63.28 270 SER A C 1
ATOM 2140 O O . SER A 1 270 ? -46.301 -14.141 50.841 1.00 63.28 270 SER A O 1
#

Sequence (270 aa):
MASARFRMIGVVLFVMALSDRPPATQDGAFHVILSDAIKDDVTEDWTLQLHCGQFVDLGHPPIDVFWKTPSGRLRDSSYEDNGTFVLSLPSPVQTGNYSCHLPPSTARFLSATSPLNAAAQLYVDDKDVRLSFLEARQGELEQVIEDQENLLENQTNLLQRQALQISQQNVTIEEMEADHLNLATTVNDVLTRINHANCMEWLKLNPHSGIRNVYISGEPITVYCDQTTDNGGWIVFQRRQDASVDFFRGWTEYRNGFGDLEGNFWLGSS

InterPro domains:
  IPR002181 Fibrinogen, alpha/beta/gamma chain, C-terminal globular domain [PF00147] (208-269)
  IPR002181 Fibrinogen, alpha/beta/gamma chain, C-terminal globular domain [PS51406] (190-270)
  IPR007110 Immunoglobulin-like domain [PS50835] (22-111)
  IPR014716 Fibrinogen, alpha/beta/gamma chain, C-terminal globular, subdomain 1 [G3DSA:3.90.215.10] (141-270)
  IPR036056 Fibrinogen-like, C-terminal [SSF56496] (191-268)
  IPR050373 Fibrinogen C-terminal domain-containing protein [PTHR19143] (156-268)